Protein 4PE3 (pdb70)

CATH classification: 3.40.190.170

Secondary structure (DSSP, 8-state):
-EEEEEESS-TT-HHHHHHHHHHHHHHHHTTTSSEEE--TTSSS-TT-HHHHHHHTSSSEEEEEGGGGTTT-HHHHHHH--TT--SSTT--HHHHHSSTTT--TTTGGGT----EEE-S-PPPEEESS---SGGGGTT-EEE--TTHHHHHHHHTT-EEE---GGGHHHHHHHTS-SEEE---HHHHHHH---SSB--BSS-SS----EEE--HHHHHTS-HHHHHHHHHHHHHHHHHHHHHHHHHHHHHHHHHHHTSS---B---HHHHHHHHHHHHHHHHHHHTT---HHHHHHHHHHHHHTT---

Foldseek 3Di:
DEFEEEEAAAPPDVLQVLCVLLQVLLCVLVVRPYGYHYYADPQHHQLCVLVCCQVVVGPWYWYFQCSPCVVPVLSVCLFFLWQLDLAPVLLCCCPPLCNLVCVVVRVVSQKHFLGKAFLTQAKKFFQDADQFLQVQAAFEEAFDPDLGQVLSVLSNHHYDHDDQVCPVVCCQVVVGGIYDHGHQLVVLVVCVVSRQHMEPPHRTTIGITTIMNNVVLVPDDPSSSVSSSVSVVVSRVVSRVVSVVSNVVSVVVSVVVVRHDYHHHDLVRSLVSVVSSLVVLVVSLVRPCNVVSSVSSVVSCVVVVSPD

Nearest PDB structures (foldseek):
  2pfy-assembly4_D  TM=6.789E-01  e=2.520E-18  Bordetella pertussis Tohama I
  9dsy-assembly1_A  TM=6.801E-01  e=8.915E-18  Pseudomonas aeruginosa PAO1
  4n6d-assembly1_A  TM=7.590E-01  e=2.507E-17  Maridesulfovibrio salexigens DSM 2638
  6wgm-assembly1_A  TM=6.448E-01  e=4.452E-17  uncultured bacterium
  2pfz-assembly1_A  TM=6.836E-01  e=1.575E-16  Bordetella pertussis Tohama I

B-factor: mean 20.63, std 8.92, range [6.18, 61.95]

Radius of gyration: 19.71 Å; Cα contacts (8 Å, |Δi|>4): 615; chains: 1; bounding box: 46×56×35 Å

Solvent-accessible surface area: 12981 Å² total

Sequence (308 aa):
HHFRFQSSDPAGNPNFELQHVFADKVKELTNGEVTIELPVGTIVDYKEETPDAIQAGLIDGHITDTSYFAGRDPAFGLIANPVGAWADPAQIIDFVENGGGKELNELINPYGLQFIGVSTPGLEAFVSKVPLDTVEDLKGVKVRSPEGLIANVFAAAGANPVNLPSSEVYTTSLDKGVIDAADYSVFSVNQDTTGNDIAPHPVYPGFHSLPLVEVSNKQKWDALTPELQAKITEAQKIFQQTQIDTLHQRDLEAVEAAKAGGKITVHDWSDEERAKFRGIARGEWEKVAGQSEAQKVYDTLVTYLKDKGLAE

Structure (mmCIF, N/CA/C/O backbone):
data_4PE3
#
_entry.id   4PE3
#
_cell.length_a   79.072
_cell.length_b   97.938
_cell.length_c   35.788
_cell.angle_alpha   90.000
_cell.angle_beta   90.000
_cell.angle_gamma   90.000
#
_symmetry.space_group_name_H-M   'P 21 21 2'
#
loop_
_entity.id
_entity.type
_entity.pdbx_description
1 polymer 'TRAP dicarboxylate transporter-DctP subunit'
2 non-polymer IMIDAZOLE
3 non-polymer 1,2-ETHANEDIOL
4 non-polymer 'ACETATE ION'
5 non-polymer 'ZINC ION'
6 water water
#
loop_
_atom_site.group_PDB
_atom_site.id
_atom_site.type_symbol
_atom_site.label_atom_id
_atom_site.label_alt_id
_atom_site.label_comp_id
_atom_site.label_asym_id
_atom_site.label_entity_id
_atom_site.label_seq_id
_atom_site.pdbx_PDB_ins_code
_atom_site.Cartn_x
_atom_site.Cartn_y
_atom_site.Cartn_z
_atom_site.occupancy
_atom_site.B_iso_or_equiv
_atom_site.auth_seq_id
_atom_site.auth_comp_id
_atom_site.auth_asym_id
_atom_site.auth_atom_id
_atom_site.pdbx_PDB_model_num
ATOM 1 N N . HIS A 1 31 ? -4.113 127.461 49.705 1.00 29.01 49 HIS A N 1
ATOM 2 C CA . HIS A 1 31 ? -3.577 127.075 48.406 1.00 27.66 49 HIS A CA 1
ATOM 3 C C . HIS A 1 31 ? -3.929 125.636 48.105 1.00 27.23 49 HIS A C 1
ATOM 4 O O . HIS A 1 31 ? -3.859 124.781 48.983 1.00 30.08 49 HIS A O 1
ATOM 17 N N . HIS A 1 32 ? -4.274 125.377 46.850 1.00 25.33 50 HIS A N 1
ATOM 18 C CA . HIS A 1 32 ? -4.645 124.050 46.399 1.00 24.11 50 HIS A CA 1
ATOM 19 C C . HIS A 1 32 ? -3.854 123.743 45.128 1.00 21.89 50 HIS A C 1
ATOM 20 O O . HIS A 1 32 ? -4.043 124.399 44.100 1.00 27.68 50 HIS A O 1
ATOM 35 N N . PHE A 1 33 ? -2.939 122.781 45.204 1.00 21.68 51 PHE A N 1
ATOM 36 C CA . PHE A 1 33 ? -2.051 122.488 44.084 1.00 22.83 51 PHE A CA 1
ATOM 37 C C . PHE A 1 33 ? -2.266 121.073 43.553 1.00 21.61 51 PHE A C 1
ATOM 38 O O . PHE A 1 33 ? -2.139 120.101 44.294 1.00 25.92 51 PHE A O 1
ATOM 55 N N . ARG A 1 34 ? -2.488 120.966 42.256 1.00 17.39 52 ARG A N 1
ATOM 56 C CA . ARG A 1 34 ? -2.707 119.674 41.597 1.00 16.22 52 ARG A CA 1
ATOM 57 C C . ARG A 1 34 ? -1.390 119.138 41.028 1.00 17.29 52 ARG A C 1
ATOM 58 O O . ARG A 1 34 ? -0.733 119.824 40.221 1.00 16.05 52 ARG A O 1
ATOM 79 N N . PHE A 1 35 ? -1.004 117.952 41.474 1.00 14.36 53 PHE A N 1
ATOM 80 C CA . PHE A 1 35 ? 0.210 117.289 41.029 1.00 13.27 53 PHE A CA 1
ATOM 81 C C . PHE A 1 35 ? -0.113 116.038 40.250 1.00 15.16 53 PHE A C 1
ATOM 82 O O . PHE A 1 35 ? -0.950 115.255 40.686 1.00 16.26 53 PHE A O 1
ATOM 99 N N . GLN A 1 36 ? 0.505 115.832 39.103 1.00 12.50 54 GLN A N 1
ATOM 100 C CA . GLN A 1 36 ? 0.337 114.612 38.358 1.00 12.01 54 GLN A CA 1
ATOM 101 C C . GLN A 1 36 ? 1.510 113.662 38.563 1.00 11.12 54 GLN A C 1
ATOM 102 O O . GLN A 1 36 ? 2.680 114.070 38.494 1.00 11.78 54 GLN A O 1
ATOM 116 N N . SER A 1 37 ? 1.209 112.402 38.844 1.00 10.74 55 SER A N 1
ATOM 117 C CA . SER A 1 37 ? 2.192 111.347 39.056 1.00 10.63 55 SER A CA 1
ATOM 118 C C . SER A 1 37 ? 2.567 110.731 37.726 1.00 12.53 55 SER A C 1
ATOM 119 O O . SER A 1 37 ? 1.823 110.825 36.761 1.00 14.76 55 SER A O 1
ATOM 127 N N . SER A 1 38 ? 3.718 110.069 37.681 1.00 11.20 56 SER A N 1
ATOM 128 C CA . SER A 1 38 ? 4.033 109.177 36.559 1.00 14.44 56 SER A CA 1
ATOM 129 C C . SER A 1 38 ? 3.463 107.759 36.745 1.00 12.37 56 SER A C 1
ATOM 130 O O . SER A 1 38 ? 3.569 106.922 35.858 1.00 13.22 56 SER A O 1
ATOM 138 N N . ASP A 1 39 ? 2.865 107.485 37.899 1.00 10.99 57 ASP A N 1
ATOM 139 C CA . ASP A 1 39 ? 2.314 106.166 38.176 1.00 10.94 57 ASP A CA 1
AT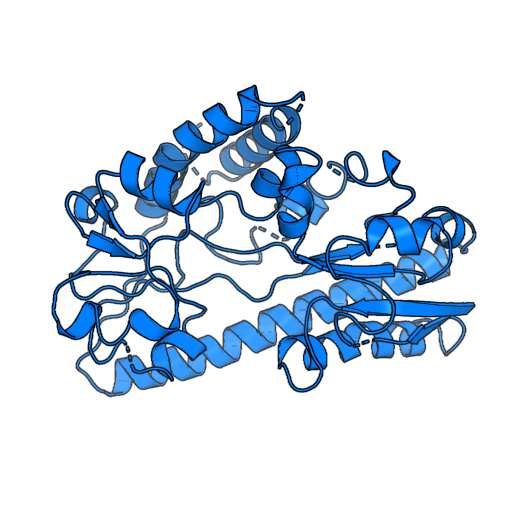OM 140 C C . ASP A 1 39 ? 0.789 106.182 38.111 1.00 10.11 57 ASP A C 1
ATOM 141 O O . ASP A 1 39 ? 0.147 107.219 38.321 1.00 10.47 57 ASP A O 1
ATOM 150 N N . PRO A 1 40 ? 0.199 105.027 37.811 1.00 11.77 58 PRO A N 1
ATOM 151 C CA . PRO A 1 40 ? -1.254 104.920 37.782 1.00 11.40 58 PRO A CA 1
ATOM 152 C C . PRO A 1 40 ? -1.851 104.637 39.156 1.00 12.77 58 PRO A C 1
ATOM 153 O O . PRO A 1 40 ? -1.142 104.182 40.052 1.00 11.85 58 PRO A O 1
ATOM 164 N N . ALA A 1 41 ? -3.160 104.845 39.299 1.00 13.01 59 ALA A N 1
ATOM 165 C CA . ALA A 1 41 ? -3.856 104.385 40.493 1.00 13.84 59 ALA A CA 1
ATOM 166 C C . ALA A 1 41 ? -3.668 102.889 40.610 1.00 18.62 59 ALA A C 1
ATOM 167 O O . ALA A 1 41 ? -3.644 102.182 39.605 1.00 19.78 59 ALA A O 1
ATOM 174 N N . GLY A 1 42 ? -3.514 102.423 41.841 1.00 21.46 60 GLY A N 1
ATOM 175 C CA . GLY A 1 42 ? -3.301 101.013 42.099 1.00 25.62 60 GLY A CA 1
ATOM 176 C C . GLY A 1 42 ? -1.850 100.746 42.442 1.00 23.05 60 GLY A C 1
ATOM 177 O O . GLY A 1 42 ? -1.547 99.987 43.371 1.00 27.56 60 GLY A O 1
ATOM 181 N N . ASN A 1 43 ? -0.957 101.397 41.696 1.00 14.90 61 ASN A N 1
ATOM 182 C CA . ASN A 1 43 ? 0.476 101.155 41.769 1.00 13.17 61 ASN A CA 1
ATOM 183 C C . ASN A 1 43 ? 1.005 101.507 43.165 1.00 11.19 61 ASN A C 1
ATOM 184 O O . ASN A 1 43 ? 0.554 102.469 43.795 1.00 11.12 61 ASN A O 1
ATOM 195 N N . PRO A 1 44 ? 1.924 100.695 43.695 1.00 10.16 62 PRO A N 1
ATOM 196 C CA . PRO A 1 44 ? 2.309 100.877 45.091 1.00 10.64 62 PRO A CA 1
ATOM 197 C C . PRO A 1 44 ? 3.052 102.198 45.323 1.00 8.70 62 PRO A C 1
ATOM 198 O O . PRO A 1 44 ? 3.021 102.765 46.426 1.00 9.85 62 PRO A O 1
ATOM 209 N N . ASN A 1 45 ? 3.727 102.699 44.294 1.00 9.42 63 ASN A N 1
ATOM 210 C CA . ASN A 1 45 ? 4.430 103.956 44.431 1.00 9.27 63 ASN A CA 1
ATOM 211 C C . ASN A 1 45 ? 3.446 105.123 44.371 1.00 8.03 63 ASN A C 1
ATOM 212 O O . ASN A 1 45 ? 3.612 106.101 45.084 1.00 10.56 63 ASN A O 1
ATOM 223 N N . PHE A 1 46 ? 2.416 105.021 43.539 1.00 8.39 64 PHE A N 1
ATOM 224 C CA . PHE A 1 46 ? 1.339 105.994 43.583 1.00 7.75 64 PHE A CA 1
ATOM 225 C C . PHE A 1 46 ? 0.769 106.077 44.988 1.00 9.54 64 PHE A C 1
ATOM 226 O O . PHE A 1 46 ? 0.565 107.150 45.548 1.00 9.69 64 PHE A O 1
ATOM 243 N N . GLU A 1 47 ? 0.463 104.923 45.575 1.00 8.65 65 GLU A N 1
ATOM 244 C CA . GLU A 1 47 ? -0.068 104.932 46.940 1.00 9.01 65 GLU A CA 1
ATOM 245 C C . GLU A 1 47 ? 0.854 105.592 47.966 1.00 8.97 65 GLU A C 1
ATOM 246 O O . GLU A 1 47 ? 0.400 106.332 48.848 1.00 10.65 65 GLU A O 1
ATOM 258 N N . LEU A 1 48 ? 2.147 105.341 47.835 1.00 10.01 66 LEU A N 1
ATOM 259 C CA . LEU A 1 48 ? 3.120 105.962 48.725 1.00 10.62 66 LEU A CA 1
ATOM 260 C C . LEU A 1 48 ? 3.156 107.476 48.534 1.00 10.59 66 LEU A C 1
ATOM 261 O O . LEU A 1 48 ? 3.429 108.224 49.487 1.00 11.84 66 LEU A O 1
ATOM 277 N N . GLN A 1 49 ? 2.877 107.924 47.318 1.00 10.72 67 GLN A N 1
ATOM 278 C CA . GLN A 1 49 ? 2.877 109.359 47.041 1.00 11.26 67 GLN A CA 1
ATOM 279 C C . GLN A 1 49 ? 1.768 110.098 47.788 1.00 11.04 67 GLN A C 1
ATOM 280 O O . GLN A 1 49 ? 1.863 111.313 47.989 1.00 12.46 67 GLN A O 1
ATOM 294 N N . HIS A 1 50 ? 0.726 109.390 48.232 1.00 10.08 68 HIS A N 1
ATOM 295 C CA . HIS A 1 50 ? -0.284 110.031 49.071 1.00 11.13 68 HIS A CA 1
ATOM 296 C C . HIS A 1 50 ? 0.374 110.636 50.329 1.00 11.69 68 HIS A C 1
ATOM 297 O O . HIS A 1 50 ? -0.157 111.577 50.915 1.00 12.54 68 HIS A O 1
ATOM 312 N N . VAL A 1 51 ? 1.482 110.059 50.782 1.00 11.53 69 VAL A N 1
ATOM 313 C CA . VAL A 1 51 ? 2.173 110.586 51.971 1.00 14.72 69 VAL A CA 1
ATOM 314 C C . VAL A 1 51 ? 2.585 112.041 51.766 1.00 11.92 69 VAL A C 1
ATOM 315 O O . VAL A 1 51 ? 2.470 112.846 52.676 1.00 13.84 69 VAL A O 1
ATOM 328 N N . PHE A 1 52 ? 3.035 112.376 50.562 1.00 11.22 70 PHE A N 1
ATOM 329 C CA . PHE A 1 52 ? 3.403 113.764 50.284 1.00 13.58 70 PHE A CA 1
ATOM 330 C C . PHE A 1 52 ? 2.200 114.669 50.449 1.00 13.00 70 PHE A C 1
ATOM 331 O O . PHE A 1 52 ? 2.246 115.651 51.200 1.00 15.65 70 PHE A O 1
ATOM 348 N N . ALA A 1 53 ? 1.113 114.334 49.776 1.00 13.36 71 ALA A N 1
ATOM 349 C CA . ALA A 1 53 ? -0.078 115.156 49.876 1.00 14.62 71 ALA A CA 1
ATOM 350 C C . ALA A 1 53 ? -0.570 115.256 51.321 1.00 16.68 71 ALA A C 1
ATOM 351 O O . ALA A 1 53 ? -0.889 116.345 51.806 1.00 17.85 71 ALA A O 1
ATOM 358 N N . ASP A 1 54 ? -0.622 114.129 52.020 1.00 16.05 72 ASP A N 1
ATOM 359 C CA . ASP A 1 54 ? -1.154 114.098 53.384 1.00 20.04 72 ASP A CA 1
ATOM 360 C C . ASP A 1 54 ? -0.302 114.907 54.363 1.00 20.43 72 ASP A C 1
ATOM 361 O O . ASP A 1 54 ? -0.830 115.583 55.259 1.00 19.33 72 ASP A O 1
ATOM 370 N N . LYS A 1 55 ? 1.016 114.855 54.189 1.00 17.53 73 LYS A N 1
ATOM 371 C CA . LYS A 1 55 ? 1.912 115.556 55.096 1.00 19.46 73 LYS A CA 1
ATOM 372 C C . LYS A 1 55 ? 1.935 117.050 54.807 1.00 20.23 73 LYS A C 1
ATOM 373 O O . LYS A 1 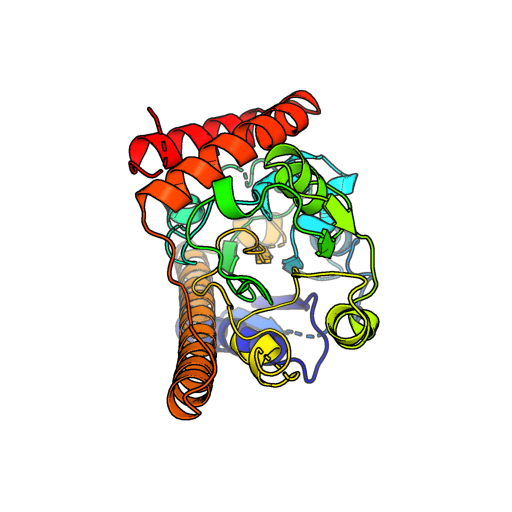55 ? 2.150 117.848 55.716 1.00 23.28 73 LYS A O 1
ATOM 392 N N . VAL A 1 56 ? 1.712 117.435 53.554 1.00 17.12 74 VAL A N 1
ATOM 393 C CA . VAL A 1 56 ? 1.609 118.864 53.241 1.00 17.65 74 VAL A CA 1
ATOM 394 C C . VAL A 1 56 ? 0.410 119.429 53.991 1.00 19.31 74 VAL A C 1
ATOM 395 O O . VAL A 1 56 ? 0.514 120.453 54.654 1.00 24.79 74 VAL A O 1
ATOM 408 N N . LYS A 1 57 ? -0.716 118.734 53.931 1.00 19.97 75 LYS A N 1
ATOM 409 C CA . LYS A 1 57 ? -1.916 119.211 54.615 1.00 24.00 75 LYS A CA 1
ATOM 410 C C . LYS A 1 57 ? -1.722 119.236 56.131 1.00 24.65 75 LYS A C 1
ATOM 411 O O . LYS A 1 57 ? -2.113 120.191 56.794 1.00 26.50 75 LYS A O 1
ATOM 430 N N . GLU A 1 58 ? -1.114 118.190 56.678 1.00 25.58 76 GLU A N 1
ATOM 431 C CA . GLU A 1 58 ? -0.893 118.109 58.118 1.00 27.04 76 GLU A CA 1
ATOM 432 C C . GLU A 1 58 ? 0.053 119.195 58.629 1.00 28.70 76 GLU A C 1
ATOM 433 O O . GLU A 1 58 ? -0.252 119.890 59.601 1.00 28.11 76 GLU A O 1
ATOM 445 N N . LEU A 1 59 ? 1.196 119.343 57.969 1.00 26.85 77 LEU A N 1
ATOM 446 C CA . LEU A 1 59 ? 2.247 120.234 58.433 1.00 25.51 77 LEU A CA 1
ATOM 447 C C . LEU A 1 59 ? 1.817 121.685 58.332 1.00 28.85 77 LEU A C 1
ATOM 448 O O . LEU A 1 59 ? 2.234 122.512 59.144 1.00 27.97 77 LEU A O 1
ATOM 464 N N . THR A 1 60 ? 0.991 121.987 57.337 1.00 27.15 78 THR A N 1
ATOM 465 C CA . THR A 1 60 ? 0.486 123.349 57.149 1.00 26.73 78 THR A CA 1
ATOM 466 C C . THR A 1 60 ? -0.881 123.530 57.804 1.00 29.93 78 THR A C 1
ATOM 467 O O . THR A 1 60 ? -1.510 124.575 57.654 1.00 30.44 78 THR A O 1
ATOM 478 N N . ASN A 1 61 ? -1.324 122.522 58.547 1.00 30.83 79 ASN A N 1
ATOM 479 C CA . ASN A 1 61 ? -2.631 122.548 59.198 1.00 32.42 79 ASN A CA 1
ATOM 480 C C . ASN A 1 61 ? -3.708 123.033 58.231 1.00 27.56 79 ASN A C 1
ATOM 481 O O . ASN A 1 61 ? -4.578 123.836 58.593 1.00 36.29 79 ASN A O 1
ATOM 492 N N . GLY A 1 62 ? -3.629 122.547 56.994 1.00 31.12 80 GLY A N 1
ATOM 493 C CA . GLY A 1 62 ? -4.636 122.802 55.979 1.00 27.20 80 GLY A CA 1
ATOM 494 C C . GLY A 1 62 ? -4.407 123.995 55.057 1.00 30.07 80 GLY A C 1
ATOM 495 O O . GLY A 1 62 ? -5.177 124.196 54.113 1.00 32.15 80 GLY A O 1
ATOM 499 N N . GLU A 1 63 ? -3.381 124.802 55.307 1.00 29.26 81 GLU A N 1
ATOM 500 C CA . GLU A 1 63 ? -3.187 125.999 54.481 1.00 29.28 81 GLU A CA 1
ATOM 501 C C . GLU A 1 63 ? -2.738 125.675 53.061 1.00 27.81 81 GLU A C 1
ATOM 502 O O . GLU A 1 63 ? -2.906 126.486 52.155 1.00 31.17 81 GLU A O 1
ATOM 514 N N . VAL A 1 64 ? -2.157 124.493 52.871 1.00 25.09 82 VAL A N 1
ATOM 515 C CA . VAL A 1 64 ? -1.786 124.020 51.542 1.00 25.79 82 VAL A CA 1
ATOM 516 C C . VAL A 1 64 ? -2.276 122.588 51.413 1.00 22.96 82 VAL A C 1
ATOM 517 O O . VAL A 1 64 ? -2.066 121.781 52.314 1.00 23.75 82 VAL A O 1
ATOM 530 N N . THR A 1 65 ? -2.970 122.305 50.315 1.00 21.91 83 THR A N 1
ATOM 531 C CA . THR A 1 65 ? -3.426 120.959 50.005 1.00 25.19 83 THR A CA 1
ATOM 532 C C . THR A 1 65 ? -2.866 120.555 48.643 1.00 21.50 83 THR A C 1
ATOM 533 O O . THR A 1 65 ? -2.630 121.409 47.774 1.00 22.57 83 THR A O 1
ATOM 544 N N . ILE A 1 66 ? -2.631 119.259 48.477 1.00 19.65 84 ILE A N 1
ATOM 545 C CA . ILE A 1 66 ? -2.112 118.704 47.244 1.00 19.73 84 ILE A CA 1
ATOM 546 C C . ILE A 1 66 ? -3.140 117.712 46.740 1.00 21.20 84 ILE A C 1
ATOM 547 O O . ILE A 1 66 ? -3.559 116.821 47.480 1.00 19.99 84 ILE A O 1
ATOM 563 N N . GLU A 1 67 ? -3.547 117.874 45.491 1.00 16.88 85 GLU A N 1
ATOM 564 C CA . GLU A 1 67 ? -4.385 116.891 44.828 1.00 16.89 85 GLU A CA 1
ATOM 565 C C . GLU A 1 67 ? -3.510 116.022 43.935 1.00 17.97 85 GLU A C 1
ATOM 566 O O . GLU A 1 67 ? -2.973 116.501 42.940 1.00 18.63 85 GLU A O 1
ATOM 578 N N . LEU A 1 68 ? -3.375 114.740 44.282 1.00 14.40 86 LEU A N 1
ATOM 579 C CA . LEU A 1 68 ? -2.521 113.820 43.554 1.00 13.58 86 LEU A CA 1
ATOM 580 C C . LEU A 1 68 ? -3.306 113.088 42.454 1.00 13.80 86 LEU A C 1
ATOM 581 O O . LEU A 1 68 ? -4.283 112.407 42.745 1.00 14.86 86 LEU A O 1
ATOM 631 N N . PRO A 1 70 ? -3.332 110.458 39.017 1.00 14.13 88 PRO A N 1
ATOM 632 C CA . PRO A 1 70 ? -2.533 109.433 38.330 1.00 13.82 88 PRO A CA 1
ATOM 633 C C . PRO A 1 70 ? -2.011 109.902 36.974 1.00 15.68 88 PRO A C 1
ATOM 634 O O . PRO A 1 70 ? -2.506 110.873 36.386 1.00 16.88 88 PRO A O 1
ATOM 645 N N . VAL A 1 71 ? -0.982 109.222 36.489 1.00 15.91 89 VAL A N 1
ATOM 646 C CA . VAL A 1 71 ? -0.376 109.541 35.204 1.00 15.48 89 VAL A CA 1
ATOM 647 C C . VAL A 1 71 ? -1.427 109.647 34.109 1.00 16.93 89 VAL A C 1
ATOM 648 O O . VAL A 1 71 ? -2.340 108.829 34.024 1.00 17.11 89 VAL A O 1
ATOM 661 N N . GLY A 1 72 ? -1.276 110.684 33.283 1.00 18.39 90 GLY A N 1
ATOM 662 C CA . GLY A 1 72 ? -2.113 110.887 32.122 1.00 20.65 90 GLY A CA 1
ATOM 663 C C . GLY A 1 72 ? -3.465 111.517 32.395 1.00 21.25 90 GLY A C 1
ATOM 664 O O . GLY A 1 72 ? -4.269 111.637 31.472 1.00 23.57 90 GLY A O 1
ATOM 668 N N . THR A 1 73 ? -3.731 111.905 33.642 1.00 19.29 91 THR A N 1
ATOM 669 C CA . THR A 1 73 ? -5.041 112.473 33.977 1.00 19.86 91 THR A CA 1
ATOM 670 C C . THR A 1 73 ? -5.310 113.739 33.211 1.00 21.54 91 THR A C 1
ATOM 671 O O . THR A 1 73 ? -6.369 113.893 32.613 1.00 22.64 91 THR A O 1
ATOM 682 N N . ILE A 1 74 ? -4.347 114.652 33.262 1.00 21.43 92 ILE A N 1
ATOM 683 C CA . ILE A 1 74 ? -4.518 115.966 32.677 1.00 24.66 92 ILE A CA 1
ATOM 684 C C . ILE A 1 74 ? -3.696 116.081 31.405 1.00 26.47 92 ILE A C 1
ATOM 68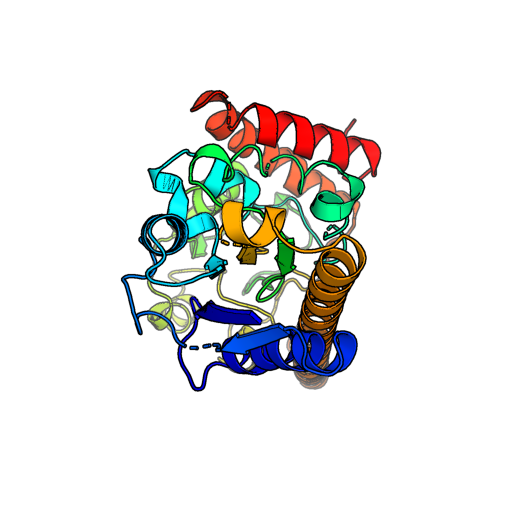5 O O . ILE A 1 74 ? -4.175 116.639 30.419 1.00 30.69 92 ILE A O 1
ATOM 701 N N . VAL A 1 75 ? -2.471 115.554 31.413 1.00 23.76 93 VAL A N 1
ATOM 702 C CA . VAL A 1 75 ? -1.630 115.616 30.227 1.00 24.93 93 VAL A CA 1
ATOM 703 C C . VAL A 1 75 ? -0.724 114.404 30.103 1.00 23.34 93 VAL A C 1
ATOM 704 O O . VAL A 1 75 ? -0.571 113.632 31.041 1.00 21.58 93 VAL A O 1
ATOM 717 N N . ASP A 1 76 ? -0.126 114.258 28.928 1.00 27.54 94 ASP A N 1
ATOM 718 C CA . ASP A 1 76 ? 0.835 113.198 28.658 1.00 28.68 94 ASP A CA 1
ATOM 719 C C . ASP A 1 76 ? 1.988 113.261 29.661 1.00 22.16 94 ASP A C 1
ATOM 720 O O . ASP A 1 76 ? 2.410 114.349 30.056 1.00 24.51 94 ASP A O 1
ATOM 729 N N . TYR A 1 77 ? 2.510 112.105 30.071 1.00 24.34 95 TYR A N 1
ATOM 730 C CA . TYR A 1 77 ? 3.592 112.050 31.064 1.00 24.41 95 TYR A CA 1
ATOM 731 C C . TYR A 1 77 ? 4.890 112.804 30.691 1.00 27.38 95 TYR A C 1
A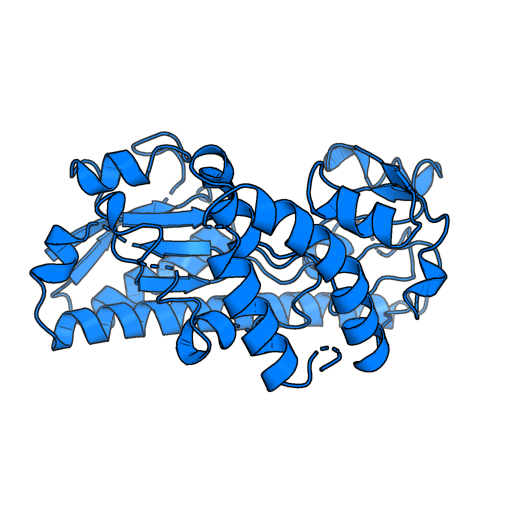TOM 732 O O . TYR A 1 77 ? 5.650 113.197 31.578 1.00 25.94 95 TYR A O 1
ATOM 750 N N . LYS A 1 78 ? 5.150 113.004 29.399 1.00 24.63 96 LYS A N 1
ATOM 751 C CA . LYS A 1 78 ? 6.336 113.727 28.975 1.00 30.13 96 LYS A CA 1
ATOM 752 C C . LYS A 1 78 ? 6.100 115.226 28.909 1.00 27.51 96 LYS A C 1
ATOM 753 O O . LYS A 1 78 ? 7.044 115.996 28.718 1.00 30.14 96 LYS A O 1
ATOM 772 N N A GLU A 1 79 ? 4.846 115.631 29.089 0.30 23.95 97 GLU A N 1
ATOM 773 N N B GLU A 1 79 ? 4.856 115.650 29.094 0.70 23.53 97 GLU A N 1
ATOM 774 C CA A GLU A 1 79 ? 4.442 117.019 28.898 0.30 26.21 97 GLU A CA 1
ATOM 775 C CA B GLU A 1 79 ? 4.514 117.057 28.913 0.70 24.96 97 GLU A CA 1
ATOM 776 C C A GLU A 1 79 ? 4.131 117.724 30.210 0.30 23.88 97 GLU A C 1
ATOM 777 C C B GLU A 1 79 ? 4.104 117.720 30.215 0.70 23.83 97 GLU A C 1
ATOM 778 O O A GLU A 1 79 ? 3.709 118.878 30.204 0.30 24.86 97 GLU A O 1
ATOM 779 O O B GLU A 1 79 ? 3.598 118.834 30.214 0.70 24.84 97 GLU A O 1
ATOM 802 N N . THR A 1 80 ? 4.329 117.050 31.339 1.00 22.06 98 THR A N 1
ATOM 803 C CA . THR A 1 80 ? 3.997 117.678 32.602 1.00 21.33 98 THR A CA 1
ATOM 804 C C . THR A 1 80 ? 4.753 119.002 32.826 1.00 22.06 98 THR A C 1
ATOM 805 O O . THR A 1 80 ? 4.174 119.919 33.392 1.00 22.62 98 THR A O 1
ATOM 816 N N . PRO A 1 81 ? 6.030 119.121 32.374 1.00 22.37 99 PRO A N 1
ATOM 817 C CA . PRO A 1 81 ? 6.675 120.421 32.623 1.00 23.58 99 PRO A CA 1
ATOM 818 C C . PRO A 1 81 ? 5.939 121.568 31.953 1.00 25.10 99 PRO A C 1
ATOM 819 O O . PRO A 1 81 ? 5.732 122.614 32.564 1.00 25.64 99 PRO A O 1
ATOM 830 N N . ASP A 1 82 ? 5.556 121.375 30.702 1.00 26.22 100 ASP A N 1
ATOM 831 C CA . ASP A 1 82 ? 4.786 122.365 29.971 1.00 28.14 100 ASP A CA 1
ATOM 832 C C . ASP A 1 82 ? 3.482 122.722 30.712 1.00 27.99 100 ASP A C 1
ATOM 833 O O . ASP A 1 82 ? 3.118 123.903 30.873 1.00 29.19 100 ASP A O 1
ATOM 842 N N . ALA A 1 83 ? 2.774 121.692 31.162 1.00 26.64 101 ALA A N 1
ATOM 843 C CA . ALA A 1 83 ? 1.475 121.877 31.797 1.00 26.54 101 ALA A CA 1
ATOM 844 C C . ALA A 1 83 ? 1.613 122.652 33.102 1.00 26.10 101 ALA A C 1
ATOM 845 O O . ALA A 1 83 ? 0.744 123.451 33.459 1.00 26.91 101 ALA A O 1
ATOM 852 N N . ILE A 1 84 ? 2.699 122.398 33.812 1.00 24.93 102 ILE A N 1
ATOM 853 C CA . ILE A 1 84 ? 2.989 123.071 35.072 1.00 24.59 102 ILE A CA 1
ATOM 854 C C . ILE A 1 84 ? 3.223 124.560 34.847 1.00 26.43 102 ILE A C 1
ATOM 855 O O . ILE A 1 84 ? 2.626 125.402 35.508 1.00 27.13 102 ILE A O 1
ATOM 871 N N . GLN A 1 85 ? 4.104 124.904 33.922 1.00 27.38 103 GLN A N 1
ATOM 872 C CA . GLN A 1 85 ? 4.392 126.318 33.720 1.00 29.25 103 GLN A CA 1
ATOM 873 C C . GLN A 1 85 ? 3.178 127.065 33.165 1.00 30.99 103 GLN A C 1
ATOM 874 O O . GLN A 1 85 ? 3.024 128.273 33.389 1.00 33.90 103 GLN A O 1
ATOM 888 N N . ALA A 1 86 ? 2.318 126.360 32.434 1.00 30.84 104 ALA A N 1
ATOM 889 C CA . ALA A 1 86 ? 1.110 126.969 31.861 1.00 32.46 104 ALA A CA 1
ATOM 890 C C . ALA A 1 86 ? -0.021 127.138 32.877 1.00 33.03 104 ALA A C 1
ATOM 891 O O . ALA A 1 86 ? -0.960 127.910 32.649 1.00 36.48 104 ALA A O 1
ATOM 898 N N . GLY A 1 87 ? 0.034 126.401 33.979 1.00 30.25 105 GLY A N 1
ATOM 899 C CA . GLY A 1 87 ? -0.991 126.515 35.010 1.00 31.88 105 GLY A CA 1
ATOM 900 C C . GLY A 1 87 ? -2.081 125.472 34.886 1.00 30.58 105 GLY A C 1
ATOM 901 O O . GLY A 1 87 ? -3.077 125.511 35.609 1.00 32.67 105 GLY A O 1
ATOM 905 N N . LEU A 1 88 ? -1.899 124.539 33.962 1.00 28.65 106 LEU A N 1
ATOM 906 C CA . LEU A 1 88 ? -2.875 123.474 33.743 1.00 27.99 106 LEU A CA 1
ATOM 907 C C . LEU A 1 88 ? -2.829 122.422 34.870 1.00 28.87 106 LEU A C 1
ATOM 908 O O . LEU A 1 88 ? -3.850 121.875 35.288 1.00 29.67 106 LEU A O 1
ATOM 924 N N . ILE A 1 89 ? -1.625 122.127 35.340 1.00 25.23 107 ILE A N 1
ATOM 925 C CA . ILE A 1 89 ? -1.431 121.436 36.612 1.00 23.08 107 ILE A CA 1
ATOM 926 C C . ILE A 1 89 ? -0.400 122.282 37.367 1.00 23.13 107 ILE A C 1
ATOM 927 O O . ILE A 1 89 ? 0.148 123.242 36.797 1.00 24.38 107 ILE A O 1
ATOM 943 N N . ASP A 1 90 ? -0.162 121.983 38.636 1.00 22.01 108 ASP A N 1
ATOM 944 C CA . ASP A 1 90 ? 0.749 122.775 39.466 1.00 22.19 108 ASP A CA 1
ATOM 945 C C . ASP A 1 90 ? 2.076 122.095 39.784 1.00 20.91 108 ASP A C 1
ATOM 946 O O . ASP A 1 90 ? 3.031 122.773 40.158 1.00 21.28 108 ASP A O 1
ATOM 955 N N . GLY A 1 91 ? 2.151 120.780 39.656 1.00 19.53 109 GLY A N 1
ATOM 956 C CA . GLY A 1 91 ? 3.403 120.087 39.877 1.00 18.42 109 GLY A CA 1
ATOM 957 C C . GLY A 1 91 ? 3.344 118.685 39.335 1.00 17.35 109 GLY A C 1
ATOM 958 O O . GLY A 1 91 ? 2.337 118.258 38.750 1.00 17.52 109 GLY A O 1
ATOM 962 N N . HIS A 1 92 ? 4.443 117.963 39.520 1.00 16.36 110 HIS A N 1
ATOM 963 C CA . HIS A 1 92 ? 4.499 116.540 39.179 1.00 15.33 110 HIS A CA 1
ATOM 964 C C . HIS A 1 92 ? 5.377 115.754 40.121 1.00 14.06 110 HIS A C 1
ATOM 965 O O . HIS A 1 92 ? 6.225 116.321 40.835 1.00 14.23 110 HIS A O 1
ATOM 980 N N . ILE A 1 93 ? 5.137 114.451 40.142 1.00 13.13 111 ILE A N 1
ATOM 981 C CA . ILE A 1 93 ? 6.014 113.497 40.804 1.00 12.01 111 ILE A CA 1
ATOM 982 C C . ILE A 1 93 ? 6.313 112.513 39.697 1.00 11.93 111 ILE A C 1
ATOM 983 O O . ILE A 1 93 ? 5.456 111.704 39.334 1.00 12.64 111 ILE A O 1
ATOM 999 N N . THR A 1 94 ? 7.512 112.582 39.113 1.00 13.35 112 THR A N 1
ATOM 1000 C CA . THR A 1 94 ? 7.740 111.875 37.867 1.00 12.51 112 THR A CA 1
ATOM 1001 C C . THR A 1 94 ? 9.194 111.453 37.646 1.00 12.67 112 THR A C 1
ATOM 1002 O O . THR A 1 94 ? 10.091 111.889 38.350 1.00 13.97 112 THR A O 1
ATOM 1013 N N . ASP A 1 95 ? 9.374 110.598 36.660 1.00 13.54 113 ASP A N 1
ATOM 1014 C CA . ASP A 1 95 ? 10.660 110.011 36.322 1.00 14.32 113 ASP A CA 1
ATOM 1015 C C . ASP A 1 95 ? 11.400 111.018 35.494 1.00 14.33 113 ASP A C 1
ATOM 1016 O O . ASP A 1 95 ? 11.041 111.295 34.351 1.00 15.30 113 ASP A O 1
ATOM 1025 N N . THR A 1 96 ? 12.470 111.572 36.056 1.00 14.82 114 THR A N 1
ATOM 1026 C CA . THR A 1 96 ? 13.244 112.617 35.384 1.00 16.20 114 THR A CA 1
ATOM 1027 C C . THR A 1 96 ? 13.868 112.126 34.073 1.00 16.23 114 THR A C 1
ATOM 1028 O O . THR A 1 96 ? 14.112 112.913 33.158 1.00 16.88 114 THR A O 1
ATOM 1039 N N . SER A 1 97 ? 14.060 110.817 33.947 1.00 17.63 115 SER A N 1
ATOM 1040 C CA . SER A 1 97 ? 14.602 110.271 32.715 1.00 19.08 115 SER A CA 1
ATOM 1041 C C . SER A 1 97 ? 13.674 110.489 31.517 1.00 17.39 115 SER A C 1
ATOM 1042 O O . SER A 1 97 ? 14.132 110.444 30.374 1.00 19.05 115 SER A O 1
ATOM 1050 N N . TYR A 1 98 ? 12.397 110.746 31.776 1.00 17.19 116 TYR A N 1
ATOM 1051 C CA . TYR A 1 98 ? 11.453 111.021 30.698 1.00 18.56 116 TYR A CA 1
ATOM 1052 C C . TYR A 1 98 ? 11.854 112.221 29.852 1.00 22.37 116 TYR A C 1
ATOM 1053 O O . TYR A 1 98 ? 11.396 112.381 28.717 1.00 22.70 116 TYR A O 1
ATOM 1071 N N . PHE A 1 99 ? 12.740 113.056 30.386 1.00 20.40 117 PHE A N 1
ATOM 1072 C CA . PHE A 1 99 ? 13.056 114.318 29.724 1.00 21.31 117 PHE A CA 1
ATOM 1073 C C . PHE A 1 99 ? 14.434 114.314 29.080 1.00 22.17 117 PHE A C 1
ATOM 1074 O O . PHE A 1 99 ? 14.950 115.373 28.702 1.00 23.33 117 PHE A O 1
ATOM 1091 N N . ALA A 1 100 ? 15.023 113.127 28.934 1.00 17.17 118 ALA A N 1
ATOM 1092 C CA . ALA A 1 100 ? 16.338 113.008 28.310 1.00 20.23 118 ALA A CA 1
ATOM 1093 C C . ALA A 1 100 ? 16.390 113.578 26.900 1.00 19.91 118 ALA A C 1
ATOM 1094 O O . ALA A 1 100 ? 17.452 114.003 26.435 1.00 22.95 118 ALA A O 1
ATOM 1101 N N . GLY A 1 101 ? 15.254 113.610 26.221 1.00 19.16 119 GLY A N 1
ATOM 1102 C CA . GLY A 1 101 ? 15.164 114.234 24.911 1.00 22.71 119 GLY A CA 1
ATOM 1103 C C . GLY A 1 101 ? 15.438 115.732 24.928 1.00 23.81 119 GLY A C 1
ATOM 1104 O O . GLY A 1 101 ? 15.917 116.298 23.938 1.00 24.76 119 GLY A O 1
ATOM 1108 N N . ARG A 1 102 ? 15.133 116.389 26.041 1.00 21.25 120 ARG A N 1
ATOM 1109 C CA . ARG A 1 102 ? 15.382 117.826 26.155 1.00 22.22 120 ARG A CA 1
ATOM 1110 C C . ARG A 1 102 ? 16.857 118.136 26.273 1.00 20.00 120 ARG A C 1
ATOM 1111 O O . ARG A 1 102 ? 17.322 119.137 25.737 1.00 19.61 120 ARG A O 1
ATOM 1132 N N . ASP A 1 103 ? 17.560 117.304 27.029 1.00 17.06 121 ASP A N 1
ATOM 1133 C CA . ASP A 1 103 ? 18.989 117.465 27.257 1.00 16.76 121 ASP A CA 1
ATOM 1134 C C . ASP A 1 103 ? 19.521 116.165 27.820 1.00 15.48 121 ASP A C 1
ATOM 1135 O O . ASP A 1 103 ? 18.924 115.606 28.743 1.00 15.38 121 ASP A O 1
ATOM 1144 N N . PRO A 1 104 ? 20.638 115.656 27.271 1.00 16.98 122 PRO A N 1
ATOM 1145 C CA . PRO A 1 104 ? 21.120 114.374 27.815 1.00 17.00 122 PRO A CA 1
ATOM 1146 C C . PRO A 1 104 ? 21.436 114.424 29.312 1.00 14.72 122 PRO A C 1
ATOM 1147 O O . PRO A 1 104 ? 21.520 113.380 29.963 1.00 17.61 122 PRO A O 1
ATOM 1158 N N . ALA A 1 105 ? 21.629 115.615 29.865 1.00 15.57 123 ALA A N 1
ATOM 1159 C CA . ALA A 1 105 ? 21.855 115.752 31.299 1.00 14.36 123 ALA A CA 1
ATOM 1160 C C . ALA A 1 105 ? 20.731 115.123 32.110 1.00 13.46 123 ALA A C 1
ATOM 1161 O O . ALA A 1 105 ? 20.948 114.624 33.211 1.00 13.95 123 ALA A O 1
ATOM 1168 N N . PHE A 1 106 ? 19.509 115.196 31.588 1.00 14.29 124 PHE A N 1
ATOM 1169 C CA . PHE A 1 106 ? 18.367 114.650 32.303 1.00 13.33 124 PHE A CA 1
ATOM 1170 C C . PHE A 1 106 ? 18.517 113.147 32.491 1.00 12.57 124 PHE A C 1
ATOM 1171 O O . PHE A 1 106 ? 18.232 112.630 33.573 1.00 14.00 124 PHE A O 1
ATOM 1188 N N . GLY A 1 107 ? 18.945 112.457 31.438 1.00 13.98 125 GLY A N 1
ATOM 1189 C CA . GLY A 1 107 ? 19.127 111.011 31.501 1.00 13.25 125 GLY A CA 1
ATOM 1190 C C . GLY A 1 107 ? 20.232 110.642 32.470 1.00 13.86 125 GLY A C 1
ATOM 1191 O O . GLY A 1 107 ? 20.125 109.683 33.255 1.00 14.33 125 GLY A O 1
ATOM 1195 N N . LEU A 1 108 ? 21.320 111.405 32.407 1.00 13.50 126 LEU A N 1
ATOM 1196 C CA . LEU A 1 108 ? 22.475 111.109 33.237 1.00 11.82 126 LEU A CA 1
ATOM 1197 C C . LEU A 1 108 ? 22.209 111.332 34.733 1.00 13.17 126 LEU A C 1
ATOM 1198 O O . LEU A 1 108 ? 22.508 110.473 35.565 1.00 15.29 126 LEU A O 1
ATOM 1214 N N . ILE A 1 109 ? 21.621 112.467 35.095 1.00 12.64 127 ILE A N 1
ATOM 1215 C CA . ILE A 1 109 ? 21.343 112.706 36.503 1.00 13.28 127 ILE A CA 1
ATOM 1216 C C . ILE A 1 109 ? 20.234 111.766 37.023 1.00 12.07 127 ILE A C 1
ATOM 1217 O O . ILE A 1 109 ? 20.228 111.390 38.196 1.00 13.02 127 ILE A O 1
ATOM 1233 N N . ALA A 1 110 ? 19.319 111.360 36.146 1.00 11.14 128 ALA A N 1
ATOM 1234 C CA . ALA A 1 110 ? 18.174 110.567 36.577 1.00 11.80 128 ALA A CA 1
ATOM 1235 C C . ALA A 1 110 ? 18.592 109.157 36.955 1.00 10.92 128 ALA A C 1
ATOM 1236 O O . ALA A 1 110 ? 18.009 108.519 37.839 1.00 11.67 128 ALA A O 1
ATOM 1243 N N . ASN A 1 111 ? 19.609 108.634 36.288 1.00 10.47 129 ASN A N 1
ATOM 1244 C CA . ASN A 1 111 ? 20.091 107.284 36.605 1.00 9.51 129 ASN A CA 1
ATOM 1245 C C . ASN A 1 111 ? 21.508 107.111 36.102 1.00 10.43 129 ASN A C 1
ATOM 1246 O O . ASN A 1 111 ? 21.731 106.551 35.019 1.00 11.33 129 ASN A O 1
ATOM 1257 N N . PRO A 1 112 ? 22.464 107.652 36.851 1.00 11.09 130 PRO A N 1
ATOM 1258 C CA . PRO A 1 112 ? 23.863 107.512 36.451 1.00 10.03 130 PRO A CA 1
ATOM 1259 C C . PRO A 1 112 ? 24.314 106.104 36.799 1.00 9.79 130 PRO A C 1
ATOM 1260 O O . PRO A 1 112 ? 24.675 105.806 37.937 1.00 11.58 130 PRO A O 1
ATOM 1271 N N . VAL A 1 113 ? 24.154 105.237 35.814 1.00 9.94 131 VAL A N 1
ATOM 1272 C CA . VAL A 1 113 ? 24.268 103.799 35.997 1.00 10.47 131 VAL A CA 1
ATOM 1273 C C . VAL A 1 113 ? 25.556 103.466 36.725 1.00 9.75 131 VAL A C 1
ATOM 1274 O O . VAL A 1 113 ? 26.638 103.877 36.313 1.00 10.79 131 VAL A O 1
ATOM 1287 N N . GLY A 1 114 ? 25.430 102.765 37.838 1.00 10.21 132 GLY A N 1
ATOM 1288 C CA . GLY A 1 114 ? 26.566 102.284 38.597 1.00 10.74 132 GLY A CA 1
ATOM 1289 C C . GLY A 1 114 ? 27.026 103.169 39.750 1.00 11.48 132 GLY A C 1
ATOM 1290 O O . GLY A 1 114 ? 27.872 102.793 40.555 1.00 11.47 132 GLY A O 1
ATOM 1294 N N . ALA A 1 115 ? 26.477 104.369 39.846 1.00 10.55 133 ALA A N 1
ATOM 1295 C CA . ALA A 1 115 ? 26.923 105.291 40.877 1.00 9.79 133 ALA A CA 1
ATOM 1296 C C . ALA A 1 115 ? 26.565 104.881 42.302 1.00 10.48 133 ALA A C 1
ATOM 1297 O O . ALA A 1 115 ? 27.283 105.213 43.239 1.00 12.48 133 ALA A O 1
ATOM 1304 N N . TRP A 1 116 ? 25.434 104.197 42.470 1.00 11.23 134 TRP A N 1
ATOM 1305 C CA . TRP A 1 116 ? 24.828 104.065 43.793 1.00 12.77 134 TRP A CA 1
ATOM 1306 C C . TRP A 1 116 ? 24.718 102.612 44.275 1.00 11.56 134 TRP A C 1
ATOM 1307 O O . TRP A 1 116 ? 24.460 101.704 43.490 1.00 13.75 134 TRP A O 1
ATOM 1328 N N . ALA A 1 117 ? 24.915 102.439 45.578 1.00 11.49 135 ALA A N 1
ATOM 1329 C CA . ALA A 1 117 ? 24.774 101.145 46.255 1.00 12.75 135 ALA A CA 1
ATOM 1330 C C . ALA A 1 117 ? 23.635 101.175 47.269 1.00 12.98 135 ALA A C 1
ATOM 1331 O O . ALA A 1 117 ? 23.320 100.156 47.887 1.00 12.52 135 ALA A O 1
ATOM 1338 N N . ASP A 1 118 ? 23.021 102.346 47.441 1.00 12.73 136 ASP A N 1
ATOM 1339 C CA . ASP A 1 118 ? 21.928 102.508 48.385 1.00 12.07 136 ASP A CA 1
ATOM 1340 C C . ASP A 1 118 ? 21.233 103.826 48.109 1.00 11.76 136 ASP A C 1
ATOM 1341 O O . ASP A 1 118 ? 21.909 104.808 47.758 1.00 11.76 136 ASP A O 1
ATOM 1350 N N . PRO A 1 119 ? 19.898 103.904 48.325 1.00 10.64 137 PRO A N 1
ATOM 1351 C CA . PRO A 1 119 ? 19.241 105.192 48.063 1.00 11.33 137 PRO A CA 1
ATOM 1352 C C . PRO A 1 119 ? 19.813 106.342 48.893 1.00 11.22 137 PRO A C 1
ATOM 1353 O O . PRO A 1 119 ? 19.787 107.476 48.430 1.00 11.32 137 PRO A O 1
ATOM 1364 N N . ALA A 1 120 ? 20.313 106.078 50.092 1.00 12.49 138 ALA A N 1
ATOM 1365 C CA . ALA A 1 120 ? 20.854 107.158 50.921 1.00 12.61 138 ALA A CA 1
ATOM 1366 C C . ALA A 1 120 ? 21.983 107.906 50.213 1.00 11.94 138 ALA A C 1
ATOM 1367 O O . ALA A 1 120 ? 22.162 109.109 50.411 1.00 14.52 138 ALA A O 1
ATOM 1374 N N . GLN A 1 121 ? 22.760 107.193 49.404 1.00 13.28 139 GLN A N 1
ATOM 1375 C CA . GLN A 1 121 ? 23.865 107.833 48.693 1.00 12.46 139 GLN A CA 1
ATOM 1376 C C . GLN A 1 121 ? 23.352 108.848 47.679 1.00 11.09 139 GLN A C 1
ATOM 1377 O O . GLN A 1 121 ? 23.823 109.988 47.631 1.00 13.11 139 GLN A O 1
ATOM 1408 N N A ILE A 1 123 ? 20.365 110.261 47.608 0.12 13.48 141 ILE A N 1
ATOM 1409 N N B ILE A 1 123 ? 20.378 110.273 47.614 0.88 12.13 141 ILE A N 1
ATOM 1410 C CA A ILE A 1 123 ? 19.684 111.294 48.377 0.12 13.89 141 ILE A CA 1
ATOM 1411 C CA B ILE A 1 123 ? 19.670 111.323 48.338 0.88 14.11 141 ILE A CA 1
ATOM 1412 C C A ILE A 1 123 ? 20.694 112.326 48.856 0.12 14.13 141 ILE A C 1
ATOM 1413 C C B ILE A 1 123 ? 20.665 112.334 48.924 0.88 13.65 141 ILE A C 1
ATOM 1414 O O A ILE A 1 123 ? 20.497 113.528 48.684 0.12 13.71 141 ILE A O 1
ATOM 1415 O O B ILE A 1 123 ? 20.435 113.540 48.883 0.88 13.04 141 ILE A O 1
ATOM 1446 N N . ASP A 1 124 ? 21.781 111.851 49.454 1.00 14.28 142 ASP A N 1
ATOM 1447 C CA . ASP A 1 124 ? 22.814 112.745 49.971 1.00 16.44 142 ASP A CA 1
ATOM 1448 C C . ASP A 1 124 ? 23.472 113.555 48.858 1.00 14.74 142 ASP A C 1
ATOM 1449 O O . ASP A 1 124 ? 23.725 114.757 49.026 1.00 16.63 142 ASP A O 1
ATOM 1459 N N . PHE A 1 125 ? 23.730 112.918 47.718 1.00 13.57 143 PHE A N 1
ATOM 1460 C CA . PHE A 1 125 ? 24.208 113.653 46.551 1.00 13.15 143 PHE A CA 1
ATOM 1461 C C . PHE A 1 125 ? 23.264 114.807 46.177 1.00 12.84 143 PHE A C 1
ATOM 1462 O O . PHE A 1 125 ? 23.695 115.951 45.931 1.00 15.01 143 PHE A O 1
ATOM 1479 N N . VAL A 1 126 ? 21.966 114.543 46.153 1.00 13.15 144 VAL A N 1
ATOM 1480 C CA . VAL A 1 126 ? 21.002 115.581 45.804 1.00 13.02 144 VAL A CA 1
ATOM 1481 C C . VAL A 1 126 ? 20.941 116.665 46.861 1.00 14.71 144 VAL A C 1
ATOM 1482 O O . VAL A 1 126 ? 21.007 117.856 46.537 1.00 14.92 144 VAL A O 1
ATOM 1495 N N . GLU A 1 127 ? 20.818 116.272 48.122 1.00 14.33 145 GLU A N 1
ATOM 1496 C CA . GLU A 1 127 ? 20.512 117.241 49.158 1.00 14.97 145 GLU A CA 1
ATOM 1497 C C . GLU A 1 127 ? 21.735 118.011 49.650 1.00 16.39 145 GLU A C 1
ATOM 1498 O O . GLU A 1 127 ? 21.617 119.168 50.035 1.00 17.79 145 GLU A O 1
ATOM 1510 N N . ASN A 1 128 ? 22.913 117.389 49.594 1.00 16.12 146 ASN A N 1
ATOM 1511 C CA . ASN A 1 128 ? 24.142 117.997 50.127 1.00 17.60 146 ASN A CA 1
ATOM 1512 C C . ASN A 1 128 ? 25.309 118.025 49.151 1.00 19.97 146 ASN A C 1
ATOM 1513 O O . ASN A 1 128 ? 26.302 118.693 49.419 1.00 23.28 146 ASN A O 1
ATOM 1524 N N . GLY A 1 129 ? 25.214 117.315 48.035 1.00 16.84 147 GLY A N 1
ATOM 1525 C CA . GLY A 1 129 ? 26.334 117.176 47.130 1.00 15.06 147 GLY A CA 1
ATOM 1526 C C . GLY A 1 129 ? 26.220 117.895 45.803 1.00 17.39 147 GLY A C 1
ATOM 1527 O O . GLY A 1 129 ? 27.019 117.643 44.879 1.00 18.43 147 GLY A O 1
ATOM 1531 N N . GLY A 1 130 ? 25.239 118.785 45.699 1.00 16.24 148 GLY A N 1
ATOM 1532 C CA . GLY A 1 130 ? 25.068 119.575 44.497 1.00 18.41 148 GLY A CA 1
ATOM 1533 C C . GLY A 1 130 ? 23.951 119.151 43.567 1.00 16.38 148 GLY A C 1
ATOM 1534 O O . GLY A 1 130 ? 23.649 119.859 42.608 1.00 17.31 148 GLY A O 1
ATOM 1538 N N . GLY A 1 131 ? 23.296 118.032 43.840 1.00 16.43 149 GLY A N 1
ATOM 1539 C CA . GLY A 1 131 ? 22.305 117.520 42.903 1.00 14.84 149 GLY A CA 1
ATOM 1540 C C . GLY A 1 131 ? 21.061 118.384 42.810 1.00 15.18 149 GLY A C 1
ATOM 1541 O O . GLY A 1 131 ? 20.516 118.554 41.725 1.00 14.47 149 GLY A O 1
ATOM 1545 N N . LYS A 1 132 ? 20.602 118.903 43.940 1.00 14.13 150 LYS A N 1
ATOM 1546 C CA . LYS A 1 132 ? 19.400 119.724 43.918 1.00 15.79 150 LYS A CA 1
ATOM 1547 C C . LYS A 1 132 ? 19.630 121.013 43.131 1.00 16.40 150 LYS A C 1
ATOM 1548 O O . LYS A 1 132 ? 18.708 121.496 42.443 1.00 15.71 150 LYS A O 1
ATOM 1567 N N . GLU A 1 133 ? 20.831 121.578 43.235 1.00 15.89 151 GLU A N 1
ATOM 1568 C CA . GLU A 1 133 ? 21.147 122.782 42.481 1.00 16.66 151 GLU A CA 1
ATOM 1569 C C . GLU A 1 133 ? 21.191 122.492 40.984 1.00 14.84 151 GLU A C 1
ATOM 1570 O O . GLU A 1 133 ? 20.741 123.295 40.163 1.00 16.08 151 GLU A O 1
ATOM 1582 N N . LEU A 1 134 ? 21.725 121.338 40.627 1.00 15.31 152 LEU A N 1
ATOM 1583 C CA . LEU A 1 134 ? 21.712 120.882 39.250 1.00 16.77 152 LEU A CA 1
ATOM 1584 C C . LEU A 1 134 ? 20.260 120.756 38.764 1.00 14.44 152 LEU A C 1
ATOM 1585 O O . LEU A 1 134 ? 19.927 121.203 37.672 1.00 16.09 152 LEU A O 1
ATOM 1618 N N . ASN A 1 136 ? 17.551 122.274 39.771 1.00 14.76 154 ASN A N 1
ATOM 1619 C CA . ASN A 1 136 ? 16.996 123.582 39.530 1.00 16.55 154 ASN A CA 1
ATOM 1620 C C . ASN A 1 136 ? 17.613 124.299 38.334 1.00 15.51 154 ASN A C 1
ATOM 1621 O O . ASN A 1 136 ? 16.910 125.000 37.626 1.00 16.00 154 ASN A O 1
ATOM 1632 N N . GLU A 1 137 ? 18.910 124.101 38.081 1.00 15.55 155 GLU A N 1
ATOM 1633 C CA . GLU A 1 137 ? 19.507 124.662 36.884 1.00 16.15 155 GLU A CA 1
ATOM 1634 C C . GLU A 1 137 ? 18.879 124.039 35.653 1.00 15.97 155 GLU A C 1
ATOM 1635 O O . GLU A 1 137 ? 18.732 124.697 34.624 1.00 16.64 155 GLU A O 1
ATOM 1647 N N . LEU A 1 138 ? 18.492 122.763 35.762 1.00 15.48 156 LEU A N 1
ATOM 1648 C CA . LEU A 1 138 ? 17.880 122.079 34.644 1.00 18.48 156 LEU A CA 1
ATOM 1649 C C . LEU A 1 138 ? 16.432 122.475 34.434 1.00 15.71 156 LEU A C 1
ATOM 1650 O O . LEU A 1 138 ? 15.992 122.588 33.300 1.00 16.93 156 LEU A O 1
ATOM 1666 N N . ILE A 1 139 ? 15.690 122.671 35.516 1.00 15.03 157 ILE A N 1
ATOM 1667 C CA . ILE A 1 139 ? 14.250 122.835 35.360 1.00 15.32 157 ILE A CA 1
ATOM 1668 C C . ILE A 1 139 ? 13.683 124.225 35.619 1.00 16.02 157 ILE A C 1
ATOM 1669 O O . ILE A 1 139 ? 12.575 124.508 35.172 1.00 16.44 157 ILE A O 1
ATOM 1685 N N . ASN A 1 140 ? 14.442 125.122 36.250 1.00 16.36 158 ASN A N 1
ATOM 1686 C CA . ASN A 1 140 ? 14.024 126.529 36.322 1.00 17.27 158 ASN A CA 1
ATOM 1687 C C . ASN A 1 140 ? 13.804 127.096 34.919 1.00 18.05 158 ASN A C 1
ATOM 1688 O O . ASN A 1 140 ? 12.870 127.867 34.706 1.00 18.73 158 ASN A O 1
ATOM 1699 N N . PRO A 1 141 ? 14.642 126.729 33.943 1.00 18.07 159 PRO A N 1
ATOM 1700 C CA . PRO A 1 141 ? 14.402 127.245 32.587 1.00 18.96 159 PRO A CA 1
ATOM 1701 C C . PRO A 1 141 ? 13.082 126.793 31.957 1.00 19.07 159 PRO A C 1
ATOM 1702 O O . PRO A 1 141 ? 12.662 127.360 30.937 1.00 20.00 159 PRO A O 1
ATOM 1713 N N . TYR A 1 142 ? 12.430 125.817 32.579 1.00 18.24 160 TYR A N 1
ATOM 1714 C CA . TYR A 1 142 ? 11.112 125.353 32.161 1.00 18.35 160 TYR A CA 1
ATOM 1715 C C . TYR A 1 142 ? 10.006 125.867 33.060 1.00 20.64 160 TYR A C 1
ATOM 1716 O O . TYR A 1 142 ? 8.849 125.488 32.881 1.00 21.21 160 TYR A O 1
ATOM 1734 N N . GLY A 1 143 ? 10.322 126.740 34.010 1.00 18.64 161 GLY A N 1
ATOM 1735 C CA . GLY A 1 143 ? 9.316 127.304 34.896 1.00 19.71 161 GLY A CA 1
ATOM 1736 C C . GLY A 1 143 ? 8.980 126.437 36.091 1.00 19.84 161 GLY A C 1
ATOM 1737 O O . GLY A 1 143 ? 7.913 126.639 36.703 1.00 20.88 161 GLY A O 1
ATOM 1741 N N . LEU A 1 144 ? 9.855 125.478 36.409 1.00 17.49 162 LEU A N 1
ATOM 1742 C CA . LEU A 1 144 ? 9.654 124.562 37.537 1.00 16.40 162 LEU A CA 1
ATOM 1743 C C . LEU A 1 144 ? 10.654 124.804 38.660 1.00 16.36 162 LEU A C 1
ATOM 1744 O O . LEU A 1 144 ? 11.800 125.213 38.411 1.00 17.29 162 LEU A O 1
ATOM 1760 N N . GLN A 1 145 ? 10.223 124.581 39.890 1.00 17.17 163 GLN A N 1
ATOM 1761 C CA . GLN A 1 145 ? 11.092 124.514 41.042 1.00 16.21 163 GLN A CA 1
ATOM 1762 C C . GLN A 1 145 ? 11.183 123.057 41.468 1.00 15.69 163 GLN A C 1
ATOM 1763 O O . GLN A 1 145 ? 10.157 122.393 41.621 1.00 15.64 163 GLN A O 1
ATOM 1777 N N . PHE A 1 146 ? 12.399 122.540 41.632 1.00 15.53 164 PHE A N 1
ATOM 1778 C CA . PHE A 1 146 ? 12.644 121.180 42.160 1.00 15.52 164 PHE A CA 1
ATOM 1779 C C . PHE A 1 146 ? 12.511 121.239 43.675 1.00 16.07 164 PHE A C 1
ATOM 1780 O O . PHE A 1 146 ? 13.208 122.003 44.326 1.00 19.39 164 PHE A O 1
ATOM 1797 N N . ILE A 1 147 ? 11.556 120.502 44.226 1.00 15.90 165 ILE A N 1
ATOM 1798 C CA . ILE A 1 147 ? 11.341 120.468 45.672 1.00 16.10 165 ILE A CA 1
ATOM 1799 C C . ILE A 1 147 ? 12.226 119.410 46.338 1.00 16.20 165 ILE A C 1
ATOM 1800 O O . ILE A 1 147 ? 12.953 119.718 47.280 1.00 18.35 165 ILE A O 1
ATOM 1816 N N . GLY A 1 148 ? 12.166 118.172 45.854 1.00 13.29 166 GLY A N 1
ATOM 1817 C CA . GLY A 1 148 ? 13.009 117.129 46.402 1.00 13.89 166 GLY A CA 1
ATOM 1818 C C . GLY A 1 148 ? 12.898 115.836 45.629 1.00 12.58 166 GLY A C 1
ATOM 1819 O O . GLY A 1 148 ? 12.111 115.695 44.698 1.00 13.56 166 GLY A O 1
ATOM 1823 N N . VAL A 1 149 ? 13.719 114.877 46.051 1.00 11.86 167 VAL A N 1
ATOM 1824 C CA . VAL A 1 149 ? 13.915 113.653 45.308 1.00 12.95 167 VAL A CA 1
ATOM 1825 C C . VAL A 1 149 ? 13.260 112.470 46.015 1.00 12.19 167 VAL A C 1
ATOM 1826 O O . VAL A 1 149 ? 13.092 112.455 47.243 1.00 13.18 167 VAL A O 1
ATOM 1839 N N . SER A 1 150 ? 12.877 111.475 45.222 1.00 12.59 168 SER A N 1
ATOM 1840 C CA . SER A 1 150 ? 12.457 110.191 45.745 1.00 12.96 168 SER A CA 1
ATOM 1841 C C . SER A 1 150 ? 12.932 109.135 44.775 1.00 12.35 168 SER A C 1
ATOM 1842 O O . SER A 1 150 ? 13.611 109.439 43.817 1.00 11.96 168 SER A O 1
ATOM 1850 N N . THR A 1 151 ? 12.593 107.876 45.036 1.00 12.42 169 THR A N 1
ATOM 1851 C CA . THR A 1 151 ? 12.931 106.808 44.110 1.00 10.86 169 THR A CA 1
ATOM 1852 C C . THR A 1 151 ? 11.971 105.616 44.228 1.00 10.52 169 THR A C 1
ATOM 1853 O O . THR A 1 151 ? 11.493 105.314 45.306 1.00 11.40 169 THR A O 1
ATOM 1864 N N . PRO A 1 152 ? 11.732 104.920 43.117 1.00 10.57 170 PRO A N 1
ATOM 1865 C CA . PRO A 1 152 ? 11.034 103.631 43.217 1.00 11.27 170 PRO A CA 1
ATOM 1866 C C . PRO A 1 152 ? 11.973 102.489 43.639 1.00 9.48 170 PRO A C 1
ATOM 1867 O O . PRO A 1 152 ? 11.535 101.332 43.720 1.00 10.31 170 PRO A O 1
ATOM 1878 N N . GLY A 1 153 ? 13.248 102.794 43.873 1.00 8.30 171 GLY A N 1
ATOM 1879 C CA . GLY A 1 153 ? 14.144 101.833 44.502 1.00 7.94 171 GLY A CA 1
ATOM 1880 C C . GLY A 1 153 ? 15.404 101.493 43.731 1.00 8.19 171 GLY A C 1
ATOM 1881 O O . GLY A 1 153 ? 15.441 101.566 42.503 1.00 9.49 171 GLY A O 1
ATOM 1885 N N . LEU A 1 154 ? 16.443 101.145 44.475 1.00 8.93 172 LEU A N 1
ATOM 1886 C CA . LEU A 1 154 ? 17.637 100.546 43.881 1.00 8.13 172 LEU A CA 1
ATOM 1887 C C . LEU A 1 154 ? 17.261 99.144 43.426 1.00 8.42 172 LEU A C 1
ATOM 1888 O O . LEU A 1 154 ? 16.743 98.344 44.231 1.00 10.00 172 LEU A O 1
ATOM 1904 N N . GLU A 1 155 ? 17.465 98.852 42.149 1.00 8.17 173 GLU A N 1
ATOM 1905 C CA . GLU A 1 155 ? 17.149 97.527 41.605 1.00 6.68 173 GLU A CA 1
ATOM 1906 C C . GLU A 1 155 ? 18.133 96.500 42.116 1.00 8.24 173 GLU A C 1
ATOM 1907 O O . GLU A 1 155 ? 19.279 96.844 42.419 1.00 8.52 173 GLU A O 1
ATOM 1919 N N . ALA A 1 156 ? 17.691 95.249 42.231 1.00 7.10 174 ALA A N 1
ATOM 1920 C CA . ALA A 1 156 ? 18.600 94.133 42.460 1.00 6.18 174 ALA A CA 1
ATOM 1921 C C . ALA A 1 156 ? 18.912 93.474 41.130 1.00 7.09 174 ALA A C 1
ATOM 1922 O O . ALA A 1 156 ? 18.138 93.572 40.190 1.00 9.72 174 ALA A O 1
ATOM 1929 N N . PHE A 1 157 ? 20.050 92.789 41.042 1.00 7.33 175 PHE A N 1
ATOM 1930 C CA . PHE A 1 157 ? 20.436 92.139 39.800 1.00 8.54 175 PHE A CA 1
ATOM 1931 C C . PHE A 1 157 ? 19.976 90.694 39.836 1.00 7.55 175 PHE A C 1
ATOM 1932 O O . PHE A 1 157 ? 20.068 90.036 40.867 1.00 7.87 175 PHE A O 1
ATOM 1949 N N . VAL A 1 158 ? 19.587 90.200 38.668 1.00 8.62 176 VAL A N 1
ATOM 1950 C CA . VAL A 1 158 ? 19.194 88.810 38.463 1.00 8.43 176 VAL A CA 1
ATOM 1951 C C . VAL A 1 158 ? 20.356 88.110 37.749 1.00 8.69 176 VAL A C 1
ATOM 1952 O O . VAL A 1 158 ? 20.830 88.605 36.728 1.00 9.26 176 VAL A O 1
ATOM 1965 N N . SER A 1 159 ? 20.827 86.988 38.284 1.00 7.94 177 SER A N 1
ATOM 1966 C CA . SER A 1 159 ? 21.895 86.250 37.620 1.00 9.37 177 SER A CA 1
ATOM 1967 C C . SER A 1 159 ? 21.821 84.762 37.917 1.00 8.92 177 SER A C 1
ATOM 1968 O O . SER A 1 159 ? 21.622 84.369 39.056 1.00 10.22 177 SER A O 1
ATOM 1976 N N . LYS A 1 160 ? 22.028 83.950 36.881 1.00 9.95 178 LYS A N 1
ATOM 1977 C CA . LYS A 1 160 ? 22.140 82.503 37.001 1.00 12.48 178 LYS A CA 1
ATOM 1978 C C . LYS A 1 160 ? 23.538 82.063 37.397 1.00 12.06 178 LYS A C 1
ATOM 1979 O O . LYS A 1 160 ? 23.712 80.951 37.890 1.00 12.88 178 LYS A O 1
ATOM 1998 N N . VAL A 1 161 ? 24.536 82.928 37.141 1.00 10.56 179 VAL A N 1
ATOM 1999 C CA . VAL A 1 161 ? 25.940 82.613 37.362 1.00 10.88 179 VAL A CA 1
ATOM 2000 C C . VAL A 1 161 ? 26.461 83.404 38.559 1.00 11.59 179 VAL A C 1
ATOM 2001 O O . VAL A 1 161 ? 25.991 84.505 38.847 1.00 10.71 179 VAL A O 1
ATOM 2014 N N . PRO A 1 162 ? 27.420 82.838 39.290 1.00 12.20 180 PRO A N 1
ATOM 2015 C CA . PRO A 1 162 ? 27.908 83.554 40.474 1.00 11.35 180 PRO A CA 1
ATOM 2016 C C . PRO A 1 162 ? 28.764 84.765 40.123 1.00 11.78 180 PRO A C 1
ATOM 2017 O O . PRO A 1 162 ? 29.809 84.599 39.481 1.00 14.80 180 PRO A O 1
ATOM 2028 N N . LEU A 1 163 ? 28.308 85.950 40.525 1.00 11.75 181 LEU A N 1
ATOM 2029 C CA . LEU A 1 163 ? 29.020 87.199 40.317 1.00 10.19 181 LEU A CA 1
ATOM 2030 C C . LEU A 1 163 ? 29.390 87.805 41.656 1.00 12.59 181 LEU A C 1
ATOM 2031 O O . LEU A 1 163 ? 28.522 88.247 42.412 1.00 13.07 181 LEU A O 1
ATOM 2047 N N . ASP A 1 164 ? 30.685 87.836 41.947 1.00 13.92 182 ASP A N 1
ATOM 2048 C CA . ASP A 1 164 ? 31.194 88.529 43.123 1.00 15.03 182 ASP A CA 1
ATOM 2049 C C . ASP A 1 164 ? 32.115 89.680 42.769 1.00 16.91 182 ASP A C 1
ATOM 2050 O O . ASP A 1 164 ? 32.408 90.502 43.635 1.00 19.23 182 ASP A O 1
ATOM 2059 N N . THR A 1 165 ? 32.569 89.742 41.518 1.00 14.57 183 THR A N 1
ATOM 2060 C CA . THR A 1 165 ? 33.465 90.817 41.091 1.00 14.03 183 THR A CA 1
ATOM 2061 C C . THR A 1 165 ? 33.014 91.361 39.739 1.00 15.73 183 THR A C 1
ATOM 2062 O O . THR A 1 165 ? 32.268 90.692 39.006 1.00 14.64 183 THR A O 1
ATOM 2073 N N . VAL A 1 166 ? 33.492 92.552 39.388 1.00 13.70 184 VAL A N 1
ATOM 2074 C CA . VAL A 1 166 ? 33.191 93.097 38.093 1.00 14.50 184 VAL A CA 1
ATOM 2075 C C . VAL A 1 166 ? 33.715 92.198 36.985 1.00 16.37 184 VAL A C 1
ATOM 2076 O O . VAL A 1 166 ? 33.109 92.092 35.920 1.00 15.64 184 VAL A O 1
ATOM 2089 N N . GLU A 1 167 ? 34.861 91.562 37.235 1.00 17.11 185 GLU A N 1
ATOM 2090 C CA . GLU A 1 167 ? 35.456 90.654 36.274 1.00 17.90 185 GLU A CA 1
ATOM 2091 C C . GLU A 1 167 ? 34.520 89.498 35.916 1.00 17.48 185 GLU A C 1
ATOM 2092 O O . GLU A 1 167 ? 34.561 88.980 34.795 1.00 17.38 185 GLU A O 1
ATOM 2104 N N . ASP A 1 168 ? 33.676 89.094 36.864 1.00 14.52 186 ASP A N 1
ATOM 2105 C CA . ASP A 1 168 ? 32.724 88.025 36.605 1.00 14.74 186 ASP A CA 1
ATOM 2106 C C . ASP A 1 168 ? 31.702 88.385 35.520 1.00 15.30 186 ASP A C 1
ATOM 2107 O O . ASP A 1 168 ? 31.050 87.505 34.982 1.00 15.33 186 ASP A O 1
ATOM 2116 N N . LEU A 1 169 ? 31.556 89.656 35.179 1.00 14.97 187 LEU A N 1
ATOM 2117 C CA . LEU A 1 169 ? 30.597 90.041 34.154 1.00 12.87 187 LEU A CA 1
ATOM 2118 C C . LEU A 1 169 ? 31.059 89.754 32.728 1.00 13.89 187 LEU A C 1
ATOM 2119 O O . LEU A 1 169 ? 30.257 89.774 31.795 1.00 13.45 187 LEU A O 1
ATOM 2135 N N . LYS A 1 170 ? 32.349 89.478 32.549 1.00 13.78 188 LYS A N 1
ATOM 2136 C CA . LYS A 1 170 ? 32.893 89.329 31.212 1.00 14.64 188 LYS A CA 1
ATOM 2137 C C . LYS A 1 170 ? 32.212 88.159 30.530 1.00 13.82 188 LYS A C 1
ATOM 2138 O O . LYS A 1 170 ? 32.147 87.048 31.082 1.00 16.37 188 LYS A O 1
ATOM 2157 N N . GLY A 1 171 ? 31.662 88.423 29.350 1.00 14.41 189 GLY A N 1
ATOM 2158 C CA . GLY A 1 171 ? 31.040 87.385 28.543 1.00 16.95 189 GLY A CA 1
ATOM 2159 C C . GLY A 1 171 ? 29.593 87.055 28.891 1.00 15.19 189 GLY A C 1
ATOM 2160 O O . GLY A 1 171 ? 28.935 86.296 28.171 1.00 15.06 189 GLY A O 1
ATOM 2164 N N . VAL A 1 172 ? 29.076 87.592 29.991 1.00 12.14 190 VAL A N 1
ATOM 2165 C CA . VAL A 1 172 ? 27.729 87.239 30.453 1.00 11.10 190 VAL A CA 1
ATOM 2166 C C . VAL A 1 172 ? 26.705 87.929 29.581 1.00 11.88 190 VAL A C 1
ATOM 2167 O O . VAL A 1 172 ? 26.825 89.123 29.293 1.00 11.52 190 VAL A O 1
ATOM 2180 N N . LYS A 1 173 ? 25.703 87.167 29.145 1.00 12.03 191 LYS A N 1
ATOM 2181 C CA . LYS A 1 173 ? 24.586 87.709 28.397 1.00 12.46 191 LYS A CA 1
ATOM 2182 C C . LYS A 1 173 ? 23.617 88.326 29.386 1.00 11.51 191 LYS A C 1
ATOM 2183 O O . LYS A 1 173 ? 23.000 87.611 30.159 1.00 11.45 191 LYS A O 1
ATOM 2202 N N . VAL A 1 174 ? 23.534 89.659 29.381 1.00 11.95 192 VAL A N 1
ATOM 2203 C CA . VAL A 1 174 ? 22.738 90.404 30.361 1.00 11.58 192 VAL A CA 1
ATOM 2204 C C . VAL A 1 174 ? 21.616 91.173 29.688 1.00 10.43 192 VAL A C 1
ATOM 2205 O O . VAL A 1 174 ? 21.870 92.062 28.881 1.00 10.53 192 VAL A O 1
ATOM 2218 N N . ARG A 1 175 ? 20.366 90.827 29.981 1.00 9.14 193 ARG A N 1
ATOM 2219 C CA . ARG A 1 175 ? 19.264 91.658 29.520 1.00 9.03 193 ARG A CA 1
ATOM 2220 C C . ARG A 1 175 ? 19.430 93.086 30.052 1.00 8.75 193 ARG A C 1
ATOM 2221 O O . ARG A 1 175 ? 19.486 93.302 31.261 1.00 9.44 193 ARG A O 1
ATOM 2242 N N . SER A 1 176 ? 19.458 94.034 29.127 1.00 9.44 194 SER A N 1
ATOM 2243 C CA . SER A 1 176 ? 19.817 95.414 29.449 1.00 11.28 194 SER A CA 1
ATOM 2244 C C . SER A 1 176 ? 18.924 96.349 28.654 1.00 10.35 194 SER A C 1
ATOM 2245 O O . SER A 1 176 ? 18.849 96.234 27.444 1.00 13.18 194 SER A O 1
ATOM 2253 N N . PRO A 1 177 ? 18.271 97.305 29.320 1.00 11.07 195 PRO A N 1
ATOM 2254 C CA . PRO A 1 177 ? 17.631 98.367 28.546 1.00 11.75 195 PRO A CA 1
ATOM 2255 C C . PRO A 1 177 ? 18.639 99.091 27.661 1.00 13.19 195 PRO A C 1
ATOM 2256 O O . PRO A 1 177 ? 19.793 99.285 28.051 1.00 10.95 195 PRO A O 1
ATOM 2267 N N . GLU A 1 178 ? 18.198 99.432 26.458 1.00 14.19 196 GLU A N 1
ATOM 2268 C CA . GLU A 1 178 ? 18.891 100.290 25.509 1.00 19.37 196 GLU A CA 1
ATOM 2269 C C . GLU A 1 178 ? 19.437 101.539 26.179 1.00 12.44 196 GLU A C 1
ATOM 2270 O O . GLU A 1 178 ? 18.784 102.106 27.046 1.00 17.12 196 GLU A O 1
ATOM 2282 N N . GLY A 1 179 ? 20.610 101.995 25.738 1.00 14.81 197 GLY A N 1
ATOM 2283 C CA . GLY A 1 179 ? 21.189 103.214 26.267 1.00 15.94 197 GLY A CA 1
ATOM 2284 C C . GLY A 1 179 ? 22.275 102.983 27.304 1.00 11.85 197 GLY A C 1
ATOM 2285 O O . GLY A 1 179 ? 23.080 102.064 27.199 1.00 13.35 197 GLY A O 1
ATOM 2289 N N . LEU A 1 180 ? 22.293 103.828 28.319 1.00 12.95 198 LEU A N 1
ATOM 2290 C CA . LEU A 1 180 ? 23.409 103.845 29.249 1.00 12.98 198 LEU A CA 1
ATOM 2291 C C . LEU A 1 180 ? 23.554 102.519 29.994 1.00 13.70 198 LEU A C 1
ATOM 2292 O O . LEU A 1 180 ? 24.674 102.074 30.228 1.00 10.85 198 LEU A O 1
ATOM 2308 N N . ILE A 1 181 ? 22.464 101.858 30.357 1.00 10.99 199 ILE A N 1
ATOM 2309 C CA . ILE A 1 181 ? 22.604 100.563 31.037 1.00 10.09 199 ILE A CA 1
ATOM 2310 C C . ILE A 1 181 ? 23.329 99.554 30.150 1.00 9.47 199 ILE A C 1
ATOM 2311 O O . ILE A 1 181 ? 24.324 98.959 30.569 1.00 9.69 199 ILE A O 1
ATOM 2327 N N . ALA A 1 182 ? 22.848 99.332 28.930 1.00 11.30 200 ALA A N 1
ATOM 2328 C CA . ALA A 1 182 ? 23.537 98.426 28.022 1.00 12.62 200 ALA A CA 1
ATOM 2329 C C . ALA A 1 182 ? 24.987 98.861 27.781 1.00 12.00 200 ALA A C 1
ATOM 2330 O O . ALA A 1 182 ? 25.885 98.002 27.727 1.00 13.98 200 ALA A O 1
ATOM 2337 N N . ASN A 1 183 ? 25.217 100.167 27.617 1.00 12.23 201 ASN A N 1
ATOM 2338 C CA . ASN A 1 183 ? 26.546 100.648 27.286 1.00 16.18 201 ASN A CA 1
ATOM 2339 C C . ASN A 1 183 ? 27.529 100.421 28.424 1.00 12.62 201 ASN A C 1
ATOM 2340 O O . ASN A 1 183 ? 28.689 100.085 28.168 1.00 13.78 201 ASN A O 1
ATOM 2351 N N . VAL A 1 184 ? 27.084 100.565 29.669 1.00 10.67 202 VAL A N 1
ATOM 2352 C CA . VAL A 1 184 ? 27.912 100.254 30.830 1.00 11.95 202 VAL A CA 1
ATOM 2353 C C . VAL A 1 184 ? 28.199 98.750 30.908 1.00 11.64 202 VAL A C 1
ATOM 2354 O O . VAL A 1 184 ? 29.351 98.347 31.103 1.00 11.69 202 VAL A O 1
ATOM 2367 N N . PHE A 1 185 ? 27.190 97.898 30.728 1.00 9.39 203 PHE A N 1
ATOM 2368 C CA . PHE A 1 185 ? 27.454 96.460 30.745 1.00 11.58 203 PHE A CA 1
ATOM 2369 C C . PHE A 1 185 ? 28.421 96.063 29.642 1.00 11.16 203 PHE A C 1
ATOM 2370 O O . PHE A 1 185 ? 29.324 95.265 29.888 1.00 11.84 203 PHE A O 1
ATOM 2387 N N . ALA A 1 186 ? 28.274 96.635 28.450 1.00 13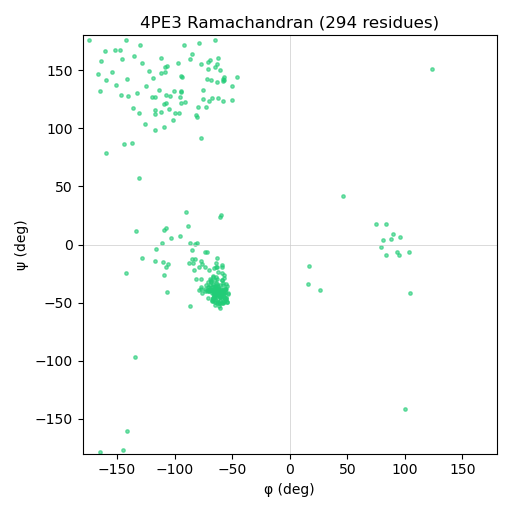.19 204 ALA A N 1
ATOM 2388 C CA . ALA A 1 186 ? 29.235 96.373 27.377 1.00 13.75 204 ALA A CA 1
ATOM 2389 C C . ALA A 1 186 ? 30.644 96.839 27.730 1.00 14.48 204 ALA A C 1
ATOM 2390 O O . ALA A 1 186 ? 31.613 96.156 27.407 1.00 15.17 204 ALA A O 1
ATOM 2397 N N . ALA A 1 187 ? 30.761 97.996 28.378 1.00 12.12 205 ALA A N 1
ATOM 2398 C CA . ALA A 1 187 ? 32.061 98.500 28.786 1.00 15.39 205 ALA A CA 1
ATOM 2399 C C . ALA A 1 187 ? 32.710 97.569 29.817 1.00 15.84 205 ALA A C 1
ATOM 2400 O O . ALA A 1 187 ? 33.942 97.492 29.913 1.00 16.86 205 ALA A O 1
ATOM 2407 N N . ALA A 1 188 ? 31.888 96.864 30.587 1.00 13.62 206 ALA A N 1
ATOM 2408 C CA . ALA A 1 188 ? 32.359 95.874 31.556 1.00 13.93 206 ALA A CA 1
ATOM 2409 C C . ALA A 1 188 ? 32.659 94.517 30.908 1.00 12.28 206 ALA A C 1
ATOM 2410 O O . ALA A 1 188 ? 33.063 93.584 31.585 1.00 16.76 206 ALA A O 1
ATOM 2417 N N . GLY A 1 189 ? 32.472 94.422 29.603 1.00 13.63 207 GLY A N 1
ATOM 2418 C CA . GLY A 1 189 ? 32.770 93.192 28.896 1.00 14.64 207 GLY A CA 1
ATOM 2419 C C . GLY A 1 189 ? 31.622 92.209 28.846 1.00 14.09 207 GLY A C 1
ATOM 2420 O O . GLY A 1 189 ? 31.803 91.095 28.351 1.00 14.95 207 GLY A O 1
ATOM 2424 N N . ALA A 1 190 ? 30.452 92.591 29.352 1.00 14.04 208 ALA A N 1
ATOM 2425 C CA . ALA A 1 190 ? 29.271 91.748 29.229 1.00 11.57 208 ALA A CA 1
ATOM 2426 C C . ALA A 1 190 ? 28.687 91.899 27.830 1.00 12.99 208 ALA A C 1
ATOM 2427 O O . ALA A 1 190 ? 29.119 92.752 27.045 1.00 16.80 208 ALA A O 1
ATOM 2434 N N . ASN A 1 191 ? 27.678 91.081 27.529 1.00 13.03 209 ASN A N 1
ATOM 2435 C CA . ASN A 1 191 ? 27.033 91.075 26.229 1.00 13.74 209 ASN A CA 1
ATOM 2436 C C . ASN A 1 191 ? 25.580 91.483 26.437 1.00 14.70 209 ASN A C 1
ATOM 2437 O O . ASN A 1 191 ? 24.768 90.663 26.870 1.00 13.76 209 ASN A O 1
ATOM 2448 N N . PRO A 1 192 ? 25.241 92.753 26.204 1.00 12.23 210 PRO A N 1
ATOM 2449 C CA . PRO A 1 192 ? 23.850 93.153 26.464 1.00 13.07 210 PRO A CA 1
ATOM 2450 C C . PRO A 1 192 ? 22.872 92.585 25.451 1.00 12.70 210 PRO A C 1
ATOM 2451 O O . PRO A 1 192 ? 23.183 92.463 24.263 1.00 17.00 210 PRO A O 1
ATOM 2462 N N . VAL A 1 193 ? 21.697 92.213 25.948 1.00 11.48 211 VAL A N 1
ATOM 2463 C CA . VAL A 1 193 ? 20.628 91.665 25.135 1.00 13.31 211 VAL A CA 1
ATOM 2464 C C . VAL A 1 193 ? 19.388 92.511 25.363 1.00 11.51 211 VAL A C 1
ATOM 2465 O O . VAL A 1 193 ? 19.069 92.873 26.497 1.00 12.89 211 VAL A O 1
ATOM 2478 N N . ASN A 1 194 ? 18.695 92.816 24.275 1.00 13.31 212 ASN A N 1
ATOM 2479 C CA . ASN A 1 194 ? 17.570 93.743 24.279 1.00 16.08 212 ASN A CA 1
ATOM 2480 C C . ASN A 1 194 ? 16.262 92.954 24.265 1.00 14.47 212 ASN A C 1
ATOM 2481 O O . ASN A 1 194 ? 15.932 92.358 23.235 1.00 15.64 212 ASN A O 1
ATOM 2492 N N . LEU A 1 195 ? 15.547 92.925 25.393 1.00 12.12 213 LEU A N 1
ATOM 2493 C CA . LEU A 1 195 ? 14.305 92.159 25.555 1.00 11.50 213 LEU A CA 1
ATOM 2494 C C . LEU A 1 195 ? 13.262 92.902 26.380 1.00 13.12 213 LEU A C 1
ATOM 2495 O O . LEU A 1 195 ? 13.605 93.541 27.364 1.00 14.13 213 LEU A O 1
ATOM 2511 N N . PRO A 1 196 ? 11.978 92.786 26.025 1.00 12.20 214 PRO A N 1
ATOM 2512 C CA . PRO A 1 196 ? 10.895 93.285 26.875 1.00 17.16 214 PRO A CA 1
ATOM 2513 C C . PRO A 1 196 ? 10.819 92.540 28.195 1.00 17.26 214 PRO A C 1
ATOM 2514 O O . PRO A 1 196 ? 11.192 91.363 28.292 1.00 14.92 214 PRO A O 1
ATOM 2525 N N . SER A 1 197 ? 10.308 93.230 29.204 1.00 16.59 215 SER A N 1
ATOM 2526 C CA . SER A 1 197 ? 10.268 92.708 30.557 1.00 17.47 215 SER A CA 1
ATOM 2527 C C . SER A 1 197 ? 9.560 91.366 30.605 1.00 16.59 215 SER A C 1
ATOM 2528 O O . SER A 1 197 ? 9.979 90.451 31.330 1.00 14.37 215 SER A O 1
ATOM 2536 N N . SER A 1 198 ? 8.504 91.235 29.818 1.00 15.98 216 SER A N 1
ATOM 2537 C CA . SER A 1 198 ? 7.655 90.070 29.875 1.00 14.33 216 SER A CA 1
ATOM 2538 C C . SER A 1 198 ? 8.329 88.842 29.289 1.00 14.65 216 SER A C 1
ATOM 2539 O O . SER A 1 198 ? 7.781 87.757 29.383 1.00 16.82 216 SER A O 1
ATOM 2547 N N . GLU A 1 199 ? 9.516 89.011 28.698 1.00 13.29 217 GLU A N 1
ATOM 2548 C CA . GLU A 1 199 ? 10.238 87.901 28.083 1.00 14.98 217 GLU A CA 1
ATOM 2549 C C . GLU A 1 199 ? 11.500 87.532 28.856 1.00 12.71 217 GLU A C 1
ATOM 2550 O O . GLU A 1 199 ? 12.225 86.611 28.489 1.00 12.80 217 GLU A O 1
ATOM 2562 N N . VAL A 1 200 ? 11.760 88.213 29.957 1.00 10.41 218 VAL A N 1
ATOM 2563 C CA . VAL A 1 200 ? 12.989 87.954 30.696 1.00 10.63 218 VAL A CA 1
ATOM 2564 C C . VAL A 1 200 ? 13.012 86.554 31.313 1.00 10.25 218 VAL A C 1
ATOM 2565 O O . VAL A 1 200 ? 14.000 85.839 31.197 1.00 10.59 218 VAL A O 1
ATOM 2578 N N . TYR A 1 201 ? 11.916 86.153 31.953 1.00 10.16 219 TYR A N 1
ATOM 2579 C CA . TYR A 1 201 ? 11.862 84.881 32.658 1.00 9.63 219 TYR A CA 1
ATOM 2580 C C . TYR A 1 201 ? 12.131 83.730 31.689 1.00 10.15 219 TYR A C 1
ATOM 2581 O O . TYR A 1 201 ? 12.996 82.875 31.937 1.00 10.90 219 TYR A O 1
ATOM 2599 N N A THR A 1 202 ? 11.390 83.690 30.587 0.45 10.63 220 THR A N 1
ATOM 2600 N N B THR A 1 202 ? 11.391 83.677 30.589 0.55 10.63 220 THR A N 1
ATOM 2601 C CA A THR A 1 202 ? 11.521 82.602 29.631 0.45 12.00 220 THR A CA 1
ATOM 2602 C CA B THR A 1 202 ? 11.558 82.577 29.662 0.55 11.47 220 THR A CA 1
ATOM 2603 C C A THR A 1 202 ? 12.885 82.612 28.943 0.45 11.18 220 THR A C 1
ATOM 2604 C C B THR A 1 202 ? 12.929 82.602 29.010 0.55 11.31 220 THR A C 1
ATOM 2605 O O A THR A 1 202 ? 13.431 81.560 28.598 0.45 11.75 220 THR A O 1
ATOM 2606 O O B THR A 1 202 ? 13.538 81.557 28.777 0.55 11.35 220 THR A O 1
ATOM 2627 N N . SER A 1 203 ? 13.450 83.799 28.748 1.00 11.55 221 SER A N 1
ATOM 2628 C CA . SER A 1 203 ? 14.767 83.924 28.130 1.00 12.02 221 SER A CA 1
ATOM 2629 C C . SER A 1 203 ? 15.873 83.409 29.044 1.00 10.41 221 SER A C 1
ATOM 2630 O O . SER A 1 203 ? 16.845 82.823 28.568 1.00 11.10 221 SER A O 1
ATOM 2638 N N . LEU A 1 204 ? 15.732 83.630 30.346 1.00 9.72 222 LEU A N 1
ATOM 2639 C CA . LEU A 1 204 ? 16.657 83.017 31.311 1.00 12.90 222 LEU A CA 1
ATOM 2640 C C . LEU A 1 204 ? 16.539 81.503 31.241 1.00 14.86 222 LEU A C 1
ATOM 2641 O O . LEU A 1 204 ? 17.536 80.786 31.131 1.00 15.30 222 LEU A O 1
ATOM 2657 N N . ASP A 1 205 ? 15.317 81.000 31.295 1.00 15.03 223 ASP A N 1
ATOM 2658 C CA . ASP A 1 205 ? 15.128 79.557 31.338 1.00 18.68 223 ASP A CA 1
ATOM 2659 C C . ASP A 1 205 ? 15.724 78.900 30.112 1.00 18.59 223 ASP A C 1
ATOM 2660 O O . ASP A 1 205 ? 16.315 77.810 30.189 1.00 24.76 223 ASP A O 1
ATOM 2669 N N . LYS A 1 206 ? 15.580 79.552 28.966 1.00 14.96 224 LYS A N 1
ATOM 2670 C CA . LYS A 1 206 ? 16.025 78.994 27.699 1.00 16.68 224 LYS A CA 1
ATOM 2671 C C . LYS A 1 206 ? 17.515 79.187 27.426 1.00 19.22 224 LYS A C 1
ATOM 2672 O O . LYS A 1 206 ? 18.046 78.597 26.491 1.00 23.68 224 LYS A O 1
ATOM 2691 N N . GLY A 1 207 ? 18.190 80.030 28.205 1.00 15.34 225 GLY A N 1
ATOM 2692 C CA . GLY A 1 207 ? 19.611 80.241 28.012 1.00 17.71 225 GLY A CA 1
ATOM 2693 C C . GLY A 1 207 ? 19.945 81.350 27.040 1.00 17.34 225 GLY A C 1
ATOM 2694 O O . GLY A 1 207 ? 21.109 81.540 26.685 1.00 20.60 225 GLY A O 1
ATOM 2698 N N . VAL A 1 208 ? 18.930 82.114 26.629 1.00 13.92 226 VAL A N 1
ATOM 2699 C CA . VAL A 1 208 ? 19.153 83.263 25.749 1.00 14.40 226 VAL A CA 1
ATOM 2700 C C . VAL A 1 208 ? 19.887 84.372 26.496 1.00 11.07 226 VAL A C 1
ATOM 2701 O O . VAL A 1 208 ? 20.700 85.112 25.924 1.00 13.89 226 VAL A O 1
ATOM 2714 N N . ILE A 1 209 ? 19.588 84.502 27.780 1.00 10.37 227 ILE A N 1
ATOM 2715 C CA . ILE A 1 209 ? 20.342 85.352 28.689 1.00 10.97 227 ILE A CA 1
ATOM 2716 C C . ILE A 1 209 ? 20.749 84.561 29.935 1.00 9.70 227 ILE A C 1
ATOM 2717 O O . ILE A 1 209 ? 20.119 83.565 30.303 1.00 11.46 227 ILE A O 1
ATOM 2733 N N . ASP A 1 210 ? 21.806 85.029 30.581 1.00 9.88 228 ASP A N 1
ATOM 2734 C CA . ASP A 1 210 ? 22.355 84.463 31.798 1.00 11.18 228 ASP A CA 1
ATOM 2735 C C . ASP A 1 210 ? 22.044 85.318 33.026 1.00 9.71 228 ASP A C 1
ATOM 2736 O O . ASP A 1 210 ? 22.169 84.884 34.169 1.00 10.81 228 ASP A O 1
ATOM 2745 N N . ALA A 1 211 ? 21.656 86.562 32.780 1.00 9.67 229 ALA A N 1
ATOM 2746 C CA . ALA A 1 211 ? 21.482 87.563 33.833 1.00 8.24 229 ALA A CA 1
ATOM 2747 C C . ALA A 1 211 ? 20.582 88.681 33.302 1.00 8.29 229 ALA A C 1
ATOM 2748 O O . ALA A 1 211 ? 20.368 88.793 32.097 1.00 10.42 229 ALA A O 1
ATOM 2755 N N . ALA A 1 212 ? 20.086 89.528 34.186 1.00 8.52 230 ALA A N 1
ATOM 2756 C CA . ALA A 1 212 ? 19.187 90.578 33.756 1.00 9.44 230 ALA A CA 1
ATOM 2757 C C . ALA A 1 212 ? 19.083 91.727 34.707 1.00 7.76 230 ALA A C 1
ATOM 2758 O O . ALA A 1 212 ? 19.048 91.554 35.918 1.00 8.49 230 ALA A O 1
ATOM 2765 N N . ASP A 1 213 ? 18.992 92.915 34.112 1.00 8.38 231 ASP A N 1
ATOM 2766 C CA . ASP A 1 213 ? 18.277 94.022 34.716 1.00 9.12 231 ASP A CA 1
ATOM 2767 C C . ASP A 1 213 ? 16.803 93.667 34.739 1.00 11.23 231 ASP A C 1
ATOM 2768 O O . ASP A 1 213 ? 16.254 93.316 33.707 1.00 10.83 231 ASP A O 1
ATOM 2777 N N . TYR A 1 214 ? 16.168 93.740 35.899 1.00 9.69 232 TYR A N 1
ATOM 2778 C CA . TYR A 1 214 ? 14.727 93.624 35.965 1.00 11.49 232 TYR A CA 1
ATOM 2779 C C . TYR A 1 214 ? 14.258 94.745 36.891 1.00 13.01 232 TYR A C 1
ATOM 2780 O O . TYR A 1 214 ? 14.233 95.943 36.453 1.00 19.08 232 TYR A O 1
ATOM 2798 N N . SER A 1 215 ? 14.036 94.444 38.164 1.00 7.40 233 SER A N 1
ATOM 2799 C CA . SER A 1 215 ? 13.440 95.383 39.102 1.00 7.40 233 SER A CA 1
ATO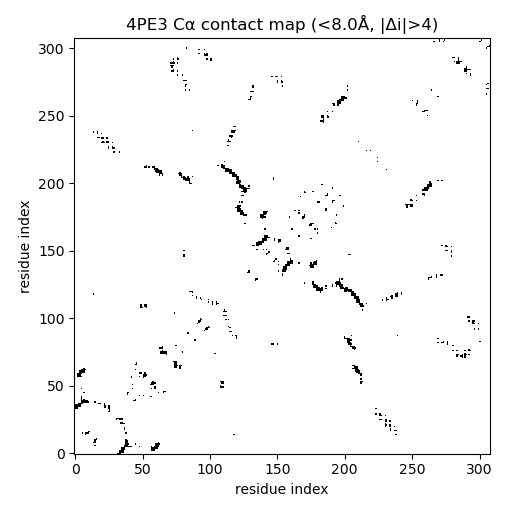M 2800 C C . SER A 1 215 ? 14.082 95.309 40.496 1.00 7.01 233 SER A C 1
ATOM 2801 O O . SER A 1 215 ? 15.218 94.817 40.633 1.00 7.23 233 SER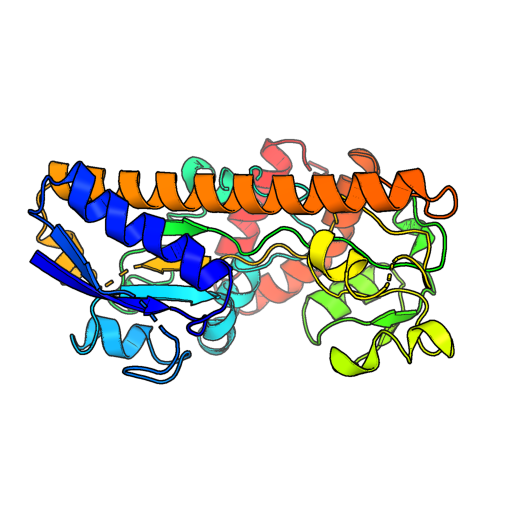 A O 1
ATOM 2809 N N . VAL A 1 216 ? 13.391 95.802 41.518 1.00 7.53 234 VAL A N 1
ATOM 2810 C CA . VAL A 1 216 ? 13.828 95.696 42.883 1.00 7.01 234 VAL A CA 1
ATOM 2811 C C . VAL A 1 216 ? 13.736 94.238 43.325 1.00 6.84 234 VAL A C 1
ATOM 2812 O O . VAL A 1 216 ? 12.997 93.445 42.725 1.00 6.94 234 VAL A O 1
ATOM 2825 N N . PHE A 1 217 ? 14.480 93.889 44.361 1.00 6.82 235 PHE A N 1
ATOM 2826 C CA . PHE A 1 217 ? 14.543 92.492 44.800 1.00 6.88 235 PHE A CA 1
ATOM 2827 C C . PHE A 1 217 ? 13.170 91.879 45.058 1.00 7.39 235 PHE A C 1
ATOM 2828 O O . PHE A 1 217 ? 12.915 90.718 44.699 1.00 7.83 235 PHE A O 1
ATOM 2845 N N . SER A 1 218 ? 12.294 92.636 45.696 1.00 7.61 236 SER A N 1
ATOM 2846 C CA . SER A 1 218 ? 10.987 92.079 46.044 1.00 8.33 236 SER A CA 1
ATOM 2847 C C . SER A 1 218 ? 10.196 91.652 44.804 1.00 7.88 236 SER A C 1
ATOM 2848 O O . SER A 1 218 ? 9.502 90.636 44.835 1.00 8.15 236 SER A O 1
ATOM 2856 N N . VAL A 1 219 ? 10.282 92.413 43.730 1.00 7.72 237 VAL A N 1
ATOM 2857 C CA . VAL A 1 219 ? 9.663 92.063 42.470 1.00 7.85 237 VAL A CA 1
ATOM 2858 C C . VAL A 1 219 ? 10.387 90.909 41.828 1.00 7.65 237 VAL A C 1
ATOM 2859 O O . VAL A 1 219 ? 9.739 89.968 41.347 1.00 7.99 237 VAL A O 1
ATOM 2872 N N . ASN A 1 220 ? 11.718 90.964 41.806 1.00 7.27 238 ASN A N 1
ATOM 2873 C CA . ASN A 1 220 ? 12.490 89.895 41.173 1.00 7.70 238 ASN A CA 1
ATOM 2874 C C . ASN A 1 220 ? 12.151 88.565 41.825 1.00 8.19 238 ASN A C 1
ATOM 2875 O O . ASN A 1 220 ? 11.990 87.527 41.127 1.00 9.93 238 ASN A O 1
ATOM 2886 N N . GLN A 1 221 ? 12.045 88.588 43.140 1.00 7.44 239 GLN A N 1
ATOM 2887 C CA . GLN A 1 221 ? 11.737 87.406 43.938 1.00 7.71 239 GLN A CA 1
ATOM 2888 C C . GLN A 1 221 ? 10.323 86.896 43.666 1.00 9.02 239 GLN A C 1
ATOM 2889 O O . GLN A 1 221 ? 10.107 85.714 43.396 1.00 9.83 239 GLN A O 1
ATOM 2903 N N . ASP A 1 222 ? 9.354 87.802 43.693 1.00 8.33 240 ASP A N 1
ATOM 2904 C CA . ASP A 1 222 ? 7.956 87.431 43.463 1.00 8.99 240 ASP A CA 1
ATOM 2905 C C . ASP A 1 222 ? 7.735 86.851 42.084 1.00 9.81 240 ASP A C 1
ATOM 2906 O O . ASP A 1 222 ? 6.833 86.015 41.892 1.00 11.40 240 ASP A O 1
ATOM 2915 N N A THR A 1 223 ? 8.534 87.290 41.122 0.52 9.14 241 THR A N 1
ATOM 2916 N N B THR A 1 223 ? 8.520 87.292 41.108 0.48 8.79 241 THR A N 1
ATOM 2917 C CA A THR A 1 223 ? 8.378 86.907 39.739 0.52 8.79 241 THR A CA 1
ATOM 2918 C CA B THR A 1 223 ? 8.353 86.879 39.726 0.48 9.60 241 THR A CA 1
ATOM 2919 C C A THR A 1 223 ? 8.955 85.504 39.479 0.52 11.79 241 THR A C 1
ATOM 2920 C C B THR A 1 223 ? 9.037 85.545 39.435 0.48 11.98 241 THR A C 1
ATOM 2921 O O A THR A 1 223 ? 8.656 84.871 38.464 0.52 12.57 241 THR A O 1
ATOM 2922 O O B THR A 1 223 ? 8.951 85.026 38.313 0.48 13.01 241 THR A O 1
ATOM 2943 N N . GLY A 1 224 ? 9.723 84.984 40.436 1.00 10.97 242 GLY A N 1
ATOM 2944 C CA . GLY A 1 224 ? 10.398 83.712 40.278 1.00 10.80 242 GLY A CA 1
ATOM 2945 C C . GLY A 1 224 ? 11.786 83.793 39.642 1.00 10.01 242 GLY A C 1
ATOM 2946 O O . GLY A 1 224 ? 12.440 82.767 39.442 1.00 10.41 242 GLY A O 1
ATOM 2984 N N . ASN A 1 226 ? 14.674 84.773 40.820 1.00 8.23 244 ASN A N 1
ATOM 2985 C CA . ASN A 1 226 ? 15.760 84.317 41.677 1.00 8.90 244 ASN A CA 1
ATOM 2986 C C . ASN A 1 226 ? 15.709 82.812 41.883 1.00 8.96 244 ASN A C 1
ATOM 2987 O O . ASN A 1 226 ? 16.718 82.205 42.268 1.00 10.34 244 ASN A O 1
ATOM 2999 N N . ASP A 1 227 ? 14.560 82.200 41.614 1.00 8.98 245 ASP A N 1
ATOM 3000 C CA . ASP A 1 227 ? 14.445 80.763 41.695 1.00 9.69 245 ASP A CA 1
ATOM 3001 C C . ASP A 1 227 ? 15.100 80.087 40.486 1.00 11.11 245 ASP A C 1
ATOM 3002 O O . ASP A 1 227 ? 15.784 79.074 40.636 1.00 14.79 245 ASP A O 1
ATOM 3011 N N . ILE A 1 228 ? 14.900 80.645 39.299 1.00 9.31 246 ILE A N 1
ATOM 3012 C CA . ILE A 1 228 ? 15.479 80.090 38.081 1.00 11.81 246 ILE A CA 1
ATOM 3013 C C . ILE A 1 228 ? 16.926 80.567 37.846 1.00 11.33 246 ILE A C 1
ATOM 3014 O O . ILE A 1 228 ? 17.674 79.934 37.091 1.00 12.72 246 ILE A O 1
ATOM 3030 N N . ALA A 1 229 ? 17.318 81.621 38.551 1.00 8.43 247 ALA A N 1
ATOM 3031 C CA . ALA A 1 229 ? 18.632 82.262 38.408 1.00 8.50 247 ALA A CA 1
ATOM 3032 C C . ALA A 1 229 ? 19.107 82.546 39.825 1.00 10.08 247 ALA A C 1
ATOM 3033 O O . ALA A 1 229 ? 18.830 83.598 40.396 1.00 8.37 247 ALA A O 1
ATOM 3040 N N . PRO A 1 230 ? 19.782 81.568 40.445 1.00 8.79 248 PRO A N 1
ATOM 3041 C CA . PRO A 1 230 ? 19.916 81.559 41.906 1.00 7.87 248 PRO A CA 1
ATOM 3042 C C . PRO A 1 230 ? 21.151 82.290 42.463 1.00 8.64 248 PRO A C 1
ATOM 3043 O O . PRO A 1 230 ? 21.552 81.999 43.576 1.00 10.60 248 PRO A O 1
ATOM 3054 N N . HIS A 1 231 ? 21.645 83.287 41.742 1.00 8.23 249 HIS A N 1
ATOM 3055 C CA . HIS A 1 231 ? 22.754 84.113 42.202 1.00 9.20 249 HIS A CA 1
ATOM 3056 C C . HIS A 1 231 ? 22.470 85.602 42.058 1.00 9.36 249 HIS A C 1
ATOM 3057 O O . HIS A 1 231 ? 23.225 86.343 41.423 1.00 8.93 249 HIS A O 1
ATOM 3072 N N . PRO A 1 232 ? 21.387 86.085 42.675 1.00 7.41 250 PRO A N 1
ATOM 3073 C CA . PRO A 1 232 ? 21.137 87.531 42.627 1.00 8.01 250 PRO A CA 1
ATOM 3074 C C . PRO A 1 232 ? 22.222 88.356 43.308 1.00 7.97 250 PRO A C 1
ATOM 3075 O O . PRO A 1 232 ? 22.906 87.856 44.208 1.00 8.37 250 PRO A O 1
ATOM 3086 N N . VAL A 1 233 ? 22.353 89.617 42.887 1.00 7.50 251 VAL A N 1
ATOM 3087 C CA . VAL A 1 233 ? 23.191 90.568 43.587 1.00 8.31 251 VAL A CA 1
ATOM 3088 C C . VAL A 1 233 ? 22.274 91.575 44.253 1.00 7.48 251 VAL A C 1
ATOM 3089 O O . VAL A 1 233 ? 21.482 92.270 43.593 1.00 7.93 251 VAL A O 1
ATOM 3102 N N . TYR A 1 234 ? 22.389 91.659 45.576 1.00 8.56 252 TYR A N 1
ATOM 3103 C CA . TYR A 1 234 ? 21.580 92.536 46.394 1.00 8.92 252 TYR A CA 1
ATOM 3104 C C . TYR A 1 234 ? 22.411 93.015 47.580 1.00 10.38 252 TYR A C 1
ATOM 3105 O O . TYR A 1 234 ? 23.012 92.180 48.278 1.00 9.79 252 TYR A O 1
ATOM 3123 N N . PRO A 1 235 ? 22.468 94.340 47.827 1.00 9.25 253 PRO A N 1
ATOM 3124 C CA . PRO A 1 235 ? 21.883 95.394 47.011 1.00 7.41 253 PRO A CA 1
ATOM 3125 C C . PRO A 1 235 ? 22.445 95.402 45.612 1.00 9.08 253 PRO A C 1
ATOM 3126 O O . PRO A 1 235 ? 23.573 94.954 45.385 1.00 9.43 253 PRO A O 1
ATOM 3137 N N . GLY A 1 236 ? 21.649 95.827 44.650 1.00 8.28 254 GLY A N 1
ATOM 3138 C CA . GLY A 1 236 ? 22.132 95.959 43.294 1.00 7.78 254 GLY A CA 1
ATOM 3139 C C . GLY A 1 236 ? 23.220 97.012 43.143 1.00 8.83 254 GLY A C 1
ATOM 3140 O O . GLY A 1 236 ? 23.555 97.740 44.083 1.00 9.51 254 GLY A O 1
ATOM 3144 N N . PHE A 1 237 ? 23.744 97.108 41.930 1.00 9.00 255 PHE A N 1
ATOM 3145 C CA . PHE A 1 237 ? 24.920 97.936 41.679 1.00 9.28 255 PHE A CA 1
ATOM 3146 C C . PHE A 1 237 ? 24.781 98.818 40.450 1.00 11.19 255 PHE A C 1
ATOM 3147 O O . PHE A 1 237 ? 25.773 99.417 40.028 1.00 10.96 255 PHE A O 1
ATOM 3164 N N . HIS A 1 238 ? 23.588 98.947 39.865 1.00 9.54 256 HIS A N 1
ATOM 3165 C CA . HIS A 1 238 ? 23.542 99.650 38.597 1.00 9.66 256 HIS A CA 1
ATOM 3166 C C . HIS A 1 238 ? 22.369 100.562 38.282 1.00 10.34 256 HIS A C 1
ATOM 3167 O O . HIS A 1 238 ? 22.541 101.465 37.470 1.00 11.32 256 HIS A O 1
ATOM 3182 N N . SER A 1 239 ? 21.187 100.379 38.874 1.00 8.58 257 SER A N 1
ATOM 3183 C CA . SER A 1 239 ? 20.023 101.152 38.470 1.00 8.12 257 SER A CA 1
ATOM 3184 C C . SER A 1 239 ? 19.233 101.663 39.673 1.00 8.37 257 SER A C 1
ATOM 3185 O O . SER A 1 239 ? 18.715 100.869 40.465 1.00 9.26 257 SER A O 1
ATOM 3193 N N . LEU A 1 240 ? 19.142 102.979 39.820 1.00 9.09 258 LEU A N 1
ATOM 3194 C CA . LEU A 1 240 ? 18.455 103.597 40.931 1.00 10.87 258 LEU A CA 1
ATOM 3195 C C . LEU A 1 240 ? 17.788 104.863 40.383 1.00 13.88 258 LEU A C 1
ATOM 3196 O O . LEU A 1 240 ? 18.388 105.945 40.409 1.00 12.07 258 LEU A O 1
ATOM 3212 N N . PRO A 1 241 ? 16.570 104.742 39.843 1.00 12.08 259 PRO A N 1
ATOM 3213 C CA . PRO A 1 241 ? 15.957 105.886 39.162 1.00 13.08 259 PRO A CA 1
ATOM 3214 C C . PRO A 1 241 ? 15.570 107.043 40.088 1.00 15.75 259 PRO A C 1
ATOM 3215 O O . PRO A 1 241 ? 15.100 106.846 41.201 1.00 14.19 259 PRO A O 1
ATOM 3226 N N . LEU A 1 242 ? 15.773 108.263 39.600 1.00 10.99 260 LEU A N 1
ATOM 3227 C CA . LEU A 1 242 ? 15.420 109.489 40.315 1.00 11.11 260 LEU A CA 1
ATOM 3228 C C . LEU A 1 242 ? 14.007 109.903 39.942 1.00 15.88 260 LEU A C 1
ATOM 3229 O O . LEU A 1 242 ? 13.698 110.074 38.767 1.00 16.95 260 LEU A O 1
ATOM 3245 N N . VAL A 1 243 ? 13.162 110.024 40.958 1.00 12.66 261 VAL A N 1
ATOM 3246 C CA . VAL A 1 243 ? 11.821 110.590 40.792 1.00 11.95 261 VAL A CA 1
ATOM 3247 C C . VAL A 1 243 ? 11.822 111.971 41.431 1.00 13.08 261 VAL A C 1
ATOM 3248 O O . VAL A 1 243 ? 12.222 112.149 42.588 1.00 16.63 261 VAL A O 1
ATOM 3261 N N . GLU A 1 244 ? 11.498 112.975 40.629 1.00 12.77 262 GLU A N 1
ATOM 3262 C CA . GLU A 1 244 ? 11.485 114.343 41.122 1.00 13.76 262 GLU A CA 1
ATOM 3263 C C . GLU A 1 244 ? 10.096 114.747 41.595 1.00 13.60 262 GLU A C 1
ATOM 3264 O O . GLU A 1 244 ? 9.084 114.306 41.015 1.00 13.55 262 GLU A O 1
ATOM 3276 N N . VAL A 1 245 ? 10.059 115.551 42.658 1.00 12.15 263 VAL A N 1
ATOM 3277 C CA . VAL A 1 245 ? 8.854 116.256 43.092 1.00 12.27 263 VAL A CA 1
ATOM 3278 C C . VAL A 1 245 ? 9.155 117.722 42.828 1.00 13.79 263 VAL A C 1
ATOM 3279 O O . VAL A 1 245 ? 10.070 118.298 43.422 1.00 13.94 263 VAL A O 1
ATOM 3292 N N . SER A 1 246 ? 8.409 118.294 41.892 1.00 14.36 264 SER A N 1
ATOM 3293 C CA . SER A 1 246 ? 8.659 119.650 41.405 1.00 15.15 264 SER A CA 1
ATOM 3294 C C . SER A 1 246 ? 7.337 120.361 41.146 1.00 15.97 264 SER A C 1
ATOM 3295 O O . SER A 1 246 ? 6.315 119.701 40.907 1.00 15.53 264 SER A O 1
ATOM 3320 N N . ASN A 1 248 ? 5.278 124.406 39.898 1.00 20.66 266 ASN A N 1
ATOM 3321 C CA . ASN A 1 248 ? 5.335 125.671 39.217 1.00 22.22 266 ASN A CA 1
ATOM 3322 C C . ASN A 1 248 ? 6.170 126.643 40.017 1.00 23.06 266 ASN A C 1
ATOM 3323 O O . ASN A 1 248 ? 5.920 126.875 41.183 1.00 23.25 266 ASN A O 1
ATOM 3334 N N . LYS A 1 249 ? 7.191 127.227 39.401 1.00 23.72 267 LYS A N 1
ATOM 3335 C CA . LYS A 1 249 ? 8.133 128.039 40.158 1.00 25.52 267 LYS A CA 1
ATOM 3336 C C . LYS A 1 249 ? 7.555 129.385 40.606 1.00 26.24 267 LYS A C 1
ATOM 3337 O O . LYS A 1 249 ? 7.806 129.828 41.717 1.00 26.71 267 LYS A O 1
ATOM 3356 N N . GLN A 1 250 ? 6.703 129.988 39.779 1.00 27.28 268 GLN A N 1
ATOM 3357 C CA . GLN A 1 250 ? 6.001 131.211 40.184 1.00 29.00 268 GLN A CA 1
ATOM 3358 C C . GLN A 1 250 ? 5.145 130.981 41.419 1.00 28.70 268 GLN A C 1
ATOM 3359 O O . GLN A 1 250 ? 5.148 131.786 42.350 1.00 29.78 268 GLN A O 1
ATOM 3373 N N . LYS A 1 251 ? 4.444 129.848 41.465 1.00 27.32 269 LYS A N 1
ATOM 3374 C CA . LYS A 1 251 ? 3.586 129.579 42.611 1.00 27.13 269 LYS A CA 1
ATOM 3375 C C . LYS A 1 251 ? 4.422 129.272 43.831 1.00 26.55 269 LYS A C 1
ATOM 3376 O O . LYS A 1 251 ? 4.104 129.697 44.931 1.00 28.29 269 LYS A O 1
ATOM 3395 N N . TRP A 1 252 ? 5.504 128.530 43.631 1.00 25.36 270 TRP A N 1
ATOM 3396 C CA . TRP A 1 252 ? 6.440 128.239 44.705 1.00 25.70 270 TRP A CA 1
ATOM 3397 C C . TRP A 1 252 ? 6.999 129.538 45.285 1.00 26.64 270 TRP A C 1
ATOM 3398 O O . TRP A 1 252 ? 6.983 129.755 46.496 1.00 27.18 270 TRP A O 1
ATOM 3419 N N . ASP A 1 253 ? 7.485 130.398 44.408 1.00 27.61 271 ASP A N 1
ATOM 3420 C CA . ASP A 1 253 ? 8.103 131.657 44.839 1.00 29.35 271 ASP A CA 1
ATOM 3421 C C . ASP A 1 253 ? 7.152 132.617 45.574 1.00 32.60 271 ASP A C 1
ATOM 3422 O O . ASP A 1 253 ? 7.615 133.511 46.282 1.00 35.92 271 ASP A O 1
ATOM 3431 N N . ALA A 1 254 ? 5.846 132.424 45.409 1.00 30.77 272 ALA A N 1
ATOM 3432 C CA . ALA A 1 254 ? 4.838 133.266 46.061 1.00 32.29 272 ALA A CA 1
ATOM 3433 C C . ALA A 1 254 ? 4.520 132.797 47.483 1.00 34.63 272 ALA A C 1
ATOM 3434 O O . ALA A 1 254 ? 3.845 133.497 48.233 1.00 36.16 272 ALA A O 1
ATOM 3441 N N . LEU A 1 255 ? 4.969 131.596 47.851 1.00 30.35 273 LEU A N 1
ATOM 3442 C CA . LEU A 1 255 ? 4.709 131.090 49.198 1.00 31.53 273 LEU A CA 1
ATOM 3443 C C . LEU A 1 255 ? 5.640 131.761 50.222 1.00 31.41 273 LEU A C 1
ATOM 3444 O O . LEU A 1 255 ? 6.715 132.234 49.877 1.00 33.01 273 LEU A O 1
ATOM 3460 N N . THR A 1 256 ? 5.194 131.793 51.477 1.00 33.96 274 THR A N 1
ATOM 3461 C CA . THR A 1 256 ? 6.005 132.262 52.593 1.00 33.35 274 THR A CA 1
ATOM 3462 C C . THR A 1 256 ? 7.106 131.225 52.884 1.00 37.12 274 THR A C 1
ATOM 3463 O O . THR A 1 256 ? 6.976 130.057 52.512 1.00 35.34 274 THR A O 1
ATOM 3474 N N . PRO A 1 257 ? 8.205 131.649 53.529 1.00 32.98 275 PRO A N 1
ATOM 3475 C CA . PRO A 1 257 ? 9.297 130.730 53.865 1.00 36.29 275 PRO A CA 1
ATOM 3476 C C . PRO A 1 257 ? 8.836 129.557 54.721 1.00 35.02 275 PRO A C 1
ATOM 3477 O O . PRO A 1 257 ? 9.295 128.425 54.512 1.00 32.39 275 PRO A O 1
ATOM 3488 N N . GLU A 1 258 ? 7.940 129.807 55.669 1.00 39.06 276 GLU A N 1
ATOM 3489 C CA . GLU A 1 258 ? 7.493 128.750 56.565 1.00 38.22 276 GLU A CA 1
ATOM 3490 C C . GLU A 1 258 ? 6.691 127.682 55.810 1.00 36.31 276 GLU A C 1
ATOM 3491 O O . GLU A 1 258 ? 6.813 126.496 56.107 1.00 31.19 276 GLU A O 1
ATOM 3503 N N . LEU A 1 259 ? 5.901 128.084 54.817 1.00 34.94 277 LEU A N 1
ATOM 3504 C CA . LEU A 1 259 ? 5.143 127.123 54.017 1.00 30.02 277 LEU A CA 1
ATOM 3505 C C . LEU A 1 259 ? 6.052 126.365 53.054 1.00 29.21 277 LEU A C 1
ATOM 3506 O O . LEU A 1 259 ? 5.867 125.160 52.842 1.00 24.99 277 LEU A O 1
ATOM 3522 N N . GLN A 1 260 ? 7.013 127.055 52.445 1.00 26.39 278 GLN A N 1
ATOM 3523 C CA . GLN A 1 260 ? 8.004 126.358 51.607 1.00 25.00 278 GLN A CA 1
ATOM 3524 C C . GLN A 1 260 ? 8.709 125.296 52.431 1.00 25.20 278 GLN A C 1
ATOM 3525 O O . GLN A 1 260 ? 8.899 124.161 51.978 1.00 24.73 278 GLN A O 1
ATOM 3539 N N . ALA A 1 261 ? 9.114 125.666 53.642 1.00 25.58 279 ALA A N 1
ATOM 3540 C CA . ALA A 1 261 ? 9.833 124.739 54.510 1.00 25.85 279 ALA A CA 1
ATOM 3541 C C . ALA A 1 261 ? 8.960 123.554 54.879 1.00 25.94 279 ALA A C 1
ATOM 3542 O O . ALA A 1 261 ? 9.447 122.427 54.971 1.00 24.64 279 ALA A O 1
ATOM 3549 N N . LYS A 1 262 ? 7.669 123.783 55.066 1.00 26.75 280 LYS A N 1
ATOM 3550 C CA . LYS A 1 262 ? 6.757 122.701 55.398 1.00 25.80 280 LYS A CA 1
ATOM 3551 C C . LYS A 1 262 ? 6.549 121.759 54.222 1.00 25.39 280 LYS A C 1
ATOM 3552 O O . LYS A 1 262 ? 6.495 120.539 54.405 1.00 23.34 280 LYS A O 1
ATOM 3571 N N . ILE A 1 263 ? 6.435 122.310 53.018 1.00 21.79 281 ILE A N 1
ATOM 3572 C CA . ILE A 1 263 ? 6.309 121.474 51.817 1.00 21.34 281 ILE A CA 1
ATOM 3573 C C . ILE A 1 263 ? 7.588 120.666 51.577 1.00 19.85 281 ILE A C 1
ATOM 3574 O O . ILE A 1 263 ? 7.531 119.472 51.252 1.00 18.34 281 ILE A O 1
ATOM 3590 N N . THR A 1 264 ? 8.749 121.277 51.763 1.00 21.63 282 THR A N 1
ATOM 3591 C CA . THR A 1 264 ? 10.000 120.539 51.630 1.00 19.81 282 THR A CA 1
ATOM 3592 C C . THR A 1 264 ? 10.047 119.438 52.685 1.00 19.72 282 THR A C 1
ATOM 3593 O O . THR A 1 264 ? 10.477 118.313 52.411 1.00 18.99 282 THR A O 1
ATOM 3604 N N . GLU A 1 265 ? 9.568 119.739 53.883 1.00 22.39 283 GLU A N 1
ATOM 3605 C CA . GLU A 1 265 ? 9.551 118.765 54.965 1.00 24.28 283 GLU A CA 1
ATOM 3606 C C . GLU A 1 265 ? 8.624 117.596 54.616 1.00 22.61 283 GLU A C 1
ATOM 3607 O O . GLU A 1 265 ? 8.987 116.430 54.800 1.00 19.87 283 GLU A O 1
ATOM 3619 N N . ALA A 1 266 ? 7.430 117.911 54.109 1.00 19.28 284 ALA A N 1
ATOM 3620 C CA . ALA A 1 266 ? 6.480 116.883 53.687 1.00 19.46 284 ALA A CA 1
ATOM 3621 C C . ALA A 1 266 ? 7.096 115.967 52.639 1.00 19.94 284 ALA A C 1
ATOM 3622 O O . ALA A 1 266 ? 6.919 114.747 52.670 1.00 17.16 284 ALA A O 1
ATOM 3629 N N . GLN A 1 267 ? 7.806 116.567 51.696 1.00 16.63 285 GLN A N 1
ATOM 3630 C CA . GLN A 1 267 ? 8.460 115.810 50.633 1.00 15.71 285 GLN A CA 1
ATOM 3631 C C . GLN A 1 267 ? 9.495 114.863 51.210 1.00 15.23 285 GLN A C 1
ATOM 3632 O O . GLN A 1 267 ? 9.598 113.717 50.767 1.00 14.20 285 GLN A O 1
ATOM 3646 N N . LYS A 1 268 ? 10.274 115.349 52.174 1.00 14.89 286 LYS A N 1
ATOM 3647 C CA . LYS A 1 268 ? 11.301 114.540 52.828 1.00 15.11 286 LYS A CA 1
ATOM 3648 C C . LYS A 1 268 ? 10.653 113.358 53.550 1.00 16.52 286 LYS A C 1
ATOM 3649 O O . LYS A 1 268 ? 11.173 112.241 53.540 1.00 15.33 286 LYS A O 1
ATOM 3668 N N . ILE A 1 269 ? 9.508 113.598 54.175 1.00 16.64 287 ILE A N 1
ATOM 3669 C CA . ILE A 1 269 ? 8.800 112.525 54.865 1.00 16.57 287 ILE A CA 1
ATOM 3670 C C . ILE A 1 269 ? 8.313 111.478 53.861 1.00 14.03 287 ILE A C 1
ATOM 3671 O O . ILE A 1 269 ? 8.471 110.275 54.080 1.00 15.36 287 ILE A O 1
ATOM 3687 N N . PHE A 1 270 ? 7.733 111.923 52.752 1.00 13.71 288 PHE A N 1
ATOM 3688 C CA . PHE A 1 270 ? 7.336 111.015 51.689 1.00 11.88 288 PHE A CA 1
ATOM 3689 C C . PHE A 1 270 ? 8.549 110.201 51.209 1.00 11.07 288 PHE A C 1
ATOM 3690 O O . PHE A 1 270 ? 8.489 108.973 51.104 1.00 10.94 288 PHE A O 1
ATOM 3707 N N . GLN A 1 271 ? 9.648 110.906 50.932 1.00 11.27 289 GLN A N 1
ATOM 3708 C CA . GLN A 1 271 ? 10.852 110.260 50.437 1.00 11.13 289 GLN A CA 1
ATOM 3709 C C . GLN A 1 271 ? 11.293 109.142 51.384 1.00 10.69 289 GLN A C 1
ATOM 3710 O O . GLN A 1 271 ? 11.575 108.018 50.950 1.00 10.72 289 GLN A O 1
ATOM 3724 N N . GLN A 1 272 ? 11.372 109.448 52.670 1.00 11.70 290 GLN A N 1
ATOM 3725 C CA . GLN A 1 272 ? 11.862 108.485 53.652 1.00 14.36 290 GLN A CA 1
ATOM 3726 C C . GLN A 1 272 ? 10.900 107.315 53.856 1.00 12.74 290 GLN A C 1
ATOM 3727 O O . GLN A 1 272 ? 11.315 106.169 54.013 1.00 12.93 290 GLN A O 1
ATOM 3741 N N . THR A 1 273 ? 9.607 107.605 53.848 1.00 11.79 291 THR A N 1
ATOM 3742 C CA . THR A 1 273 ? 8.604 106.554 54.000 1.00 11.66 291 THR A CA 1
ATOM 3743 C C . THR A 1 273 ? 8.688 105.596 52.820 1.00 10.71 291 THR A C 1
ATOM 3744 O O . THR A 1 273 ? 8.582 104.371 52.991 1.00 10.61 291 THR A O 1
ATOM 3755 N N . GLN A 1 274 ? 8.852 106.137 51.623 1.00 9.54 292 GLN A N 1
ATOM 3756 C CA . GLN A 1 274 ? 8.988 105.332 50.426 1.00 9.03 292 GLN A CA 1
ATOM 3757 C C . GLN A 1 274 ? 10.251 104.459 50.495 1.00 10.82 292 GLN A C 1
ATOM 3758 O O . GLN A 1 274 ? 10.191 103.255 50.288 1.00 9.21 292 GLN A O 1
ATOM 3772 N N . ILE A 1 275 ? 11.392 105.055 50.814 1.00 9.68 293 ILE A N 1
ATOM 3773 C CA . ILE A 1 275 ? 12.626 104.280 50.870 1.00 9.70 293 ILE A CA 1
ATOM 3774 C C . ILE A 1 275 ? 12.535 103.184 51.918 1.00 10.79 293 ILE A C 1
ATOM 3775 O O . ILE A 1 275 ? 12.967 102.068 51.672 1.00 9.00 293 ILE A O 1
ATOM 3791 N N . ASP A 1 276 ? 11.970 103.488 53.077 1.00 11.06 294 ASP A N 1
ATOM 3792 C CA . ASP A 1 276 ? 11.896 102.495 54.143 1.00 10.45 294 ASP A CA 1
ATOM 3793 C C . ASP A 1 276 ? 10.906 101.388 53.777 1.00 10.72 294 ASP A C 1
ATOM 3794 O O . ASP A 1 276 ? 11.142 100.209 54.064 1.00 11.29 294 ASP A O 1
ATOM 3803 N N . THR A 1 277 ? 9.819 101.731 53.107 1.00 9.67 295 THR A N 1
ATOM 3804 C CA . THR A 1 277 ? 8.845 100.729 52.692 1.00 10.02 295 THR A CA 1
ATOM 3805 C C . THR A 1 277 ? 9.463 99.776 51.663 1.00 9.44 295 THR A C 1
ATOM 3806 O O . THR A 1 277 ? 9.329 98.554 51.745 1.00 9.55 295 THR A O 1
ATOM 3817 N N . LEU A 1 278 ? 10.168 100.330 50.694 1.00 8.50 296 LEU A N 1
ATOM 3818 C CA . LEU A 1 278 ? 10.872 99.542 49.687 1.00 7.30 296 LEU A CA 1
ATOM 3819 C C . LEU A 1 278 ? 11.900 98.631 50.353 1.00 8.28 296 LEU A C 1
ATOM 3820 O O . LEU A 1 278 ? 12.050 97.476 49.979 1.00 8.48 296 LEU A O 1
ATOM 3836 N N . HIS A 1 279 ? 12.637 99.177 51.309 1.00 7.98 297 HIS A N 1
ATOM 3837 C CA . HIS A 1 279 ? 13.662 98.409 51.990 1.00 8.72 297 HIS A CA 1
ATOM 3838 C C . HIS A 1 279 ? 13.041 97.212 52.684 1.00 9.39 297 HIS A C 1
ATOM 3839 O O . HIS A 1 279 ? 13.519 96.089 52.549 1.00 9.38 297 HIS A O 1
ATOM 3853 N N . GLN A 1 280 ? 11.967 97.419 53.428 1.00 9.72 298 GLN A N 1
ATOM 3854 C CA . GLN A 1 280 ? 11.337 96.316 54.158 1.00 11.21 298 GLN A CA 1
ATOM 3855 C C . GLN A 1 280 ? 10.821 95.233 53.235 1.00 10.68 298 GLN A C 1
ATOM 3856 O O . GLN A 1 280 ? 10.973 94.044 53.530 1.00 10.84 298 GLN A O 1
ATOM 3870 N N . ARG A 1 281 ? 10.241 95.614 52.116 1.00 9.39 299 ARG A N 1
ATOM 3871 C CA . ARG A 1 281 ? 9.717 94.635 51.183 1.00 9.12 299 ARG A CA 1
ATOM 3872 C C . ARG A 1 281 ? 10.878 93.828 50.595 1.00 10.15 299 ARG A C 1
ATOM 3873 O O . ARG A 1 281 ? 10.776 92.611 50.416 1.00 9.05 299 ARG A O 1
ATOM 3894 N N . ASP A 1 282 ? 11.975 94.501 50.246 1.00 7.80 300 ASP A N 1
ATOM 3895 C CA . ASP A 1 282 ? 13.155 93.761 49.788 1.00 8.42 300 ASP A CA 1
ATOM 3896 C C . ASP A 1 282 ? 13.681 92.802 50.852 1.00 9.62 300 ASP A C 1
ATOM 3897 O O . ASP A 1 282 ? 14.021 91.662 50.542 1.00 8.87 300 ASP A O 1
ATOM 3906 N N . LEU A 1 283 ? 13.781 93.263 52.101 1.00 8.96 301 LEU A N 1
ATOM 3907 C CA . LEU A 1 283 ? 14.285 92.403 53.177 1.00 11.36 301 LEU A CA 1
ATOM 3908 C C . LEU A 1 283 ? 13.387 91.188 53.361 1.00 11.10 301 LEU A C 1
ATOM 3909 O O . LEU A 1 283 ? 13.883 90.079 53.589 1.00 11.38 301 LEU A O 1
ATOM 3925 N N . GLU A 1 284 ? 12.081 91.373 53.270 1.00 10.07 302 GLU A N 1
ATOM 3926 C CA . GLU A 1 284 ? 11.150 90.239 53.330 1.00 11.08 302 GLU A CA 1
ATOM 3927 C C . GLU A 1 284 ? 11.471 89.190 52.275 1.00 9.91 302 GLU A C 1
ATOM 3928 O O . GLU A 1 284 ? 11.468 87.980 52.539 1.00 12.20 302 GLU A O 1
ATOM 3940 N N . ALA A 1 285 ? 11.695 89.668 51.068 1.00 9.82 303 ALA A N 1
ATOM 3941 C CA . ALA A 1 285 ? 11.952 88.805 49.940 1.00 9.30 303 ALA A CA 1
ATOM 3942 C C . ALA A 1 285 ? 13.315 88.128 50.060 1.00 10.16 303 ALA A C 1
ATOM 3943 O O . ALA A 1 285 ? 13.445 86.956 49.721 1.00 10.14 303 ALA A O 1
ATOM 3950 N N . VAL A 1 286 ? 14.334 88.854 50.528 1.00 9.03 304 VAL A N 1
ATOM 3951 C CA . VAL A 1 286 ? 15.665 88.249 50.685 1.00 9.81 304 VAL A CA 1
ATOM 3952 C C . VAL A 1 286 ? 15.613 87.138 51.726 1.00 14.29 304 VAL A C 1
ATOM 3953 O O . VAL A 1 286 ? 16.217 86.075 51.559 1.00 11.76 304 VAL A O 1
ATOM 3966 N N . GLU A 1 287 ? 14.873 87.372 52.797 1.00 11.76 305 GLU A N 1
ATOM 3967 C CA . GLU A 1 287 ? 14.729 86.410 53.875 1.00 14.33 305 GLU A CA 1
ATOM 3968 C C . GLU A 1 287 ? 14.106 85.129 53.321 1.00 13.46 305 GLU A C 1
ATOM 3969 O O . GLU A 1 287 ? 14.574 84.021 53.613 1.00 14.40 305 GLU A O 1
ATOM 3981 N N . ALA A 1 288 ? 13.085 85.274 52.481 1.00 11.69 306 ALA A N 1
ATOM 3982 C CA . ALA A 1 288 ? 12.432 84.137 51.855 1.00 14.10 306 ALA A CA 1
ATOM 3983 C C . ALA A 1 288 ? 13.386 83.409 50.910 1.00 11.57 306 ALA A C 1
ATOM 3984 O O . ALA A 1 288 ? 13.452 82.173 50.899 1.00 13.22 306 ALA A O 1
ATOM 3991 N N . ALA A 1 289 ? 14.132 84.154 50.112 1.00 12.27 307 ALA A N 1
ATOM 3992 C CA . ALA A 1 289 ? 15.126 83.534 49.232 1.00 12.76 307 ALA A CA 1
ATOM 3993 C C . ALA A 1 289 ? 16.141 82.709 50.016 1.00 11.87 307 ALA A C 1
ATOM 3994 O O . ALA A 1 289 ? 16.437 81.552 49.681 1.00 14.27 307 ALA A O 1
ATOM 4001 N N . LYS A 1 290 ? 16.693 83.275 51.075 1.00 12.89 308 LYS A N 1
ATOM 4002 C CA . LYS A 1 290 ? 17.722 82.571 51.825 1.00 16.43 308 LYS A CA 1
ATOM 4003 C C . LYS A 1 290 ? 17.158 81.356 52.547 1.00 17.94 308 LYS A C 1
ATOM 4004 O O . LYS A 1 290 ? 17.852 80.355 52.691 1.00 17.72 308 LYS A O 1
ATOM 4023 N N . ALA A 1 291 ? 15.890 81.398 52.948 1.00 16.03 309 ALA A N 1
ATOM 4024 C CA . ALA A 1 291 ? 15.320 80.316 53.741 1.00 20.58 309 ALA A CA 1
ATOM 4025 C C . ALA A 1 291 ? 15.078 79.071 52.895 1.00 17.52 309 ALA A C 1
ATOM 4026 O O . ALA A 1 291 ? 14.939 77.967 53.432 1.00 21.40 309 ALA A O 1
ATOM 4033 N N . GLY A 1 292 ? 15.024 79.237 51.580 1.00 17.78 310 GLY A N 1
ATOM 4034 C CA . GLY A 1 292 ? 14.847 78.112 50.679 1.00 18.94 310 GLY A CA 1
ATOM 4035 C C . GLY A 1 292 ? 16.099 77.271 50.482 1.00 18.26 310 GLY A C 1
ATOM 4036 O O . GLY A 1 292 ? 16.029 76.155 49.967 1.00 25.09 310 GLY A O 1
ATOM 4040 N N . GLY A 1 293 ? 17.255 77.812 50.850 1.00 17.90 311 GLY A N 1
ATOM 4041 C CA . GLY A 1 293 ? 18.494 77.057 50.827 1.00 20.09 311 GLY A CA 1
ATOM 4042 C C . GLY A 1 293 ? 19.177 76.893 49.480 1.00 19.40 311 GLY A C 1
ATOM 4043 O O . GLY A 1 293 ? 20.250 76.281 49.415 1.00 21.93 311 GLY A O 1
ATOM 4047 N N . LYS A 1 294 ? 18.584 77.408 48.412 1.00 16.15 312 LYS A N 1
ATOM 4048 C CA . LYS A 1 294 ? 19.143 77.248 47.068 1.00 16.16 312 LYS A CA 1
ATOM 4049 C C . LYS A 1 294 ? 19.710 78.541 46.491 1.00 16.10 312 LYS A C 1
ATOM 4050 O O . LYS A 1 294 ? 20.614 78.519 45.648 1.00 21.57 312 LYS A O 1
ATOM 4069 N N . ILE A 1 295 ? 19.197 79.674 46.940 1.00 12.98 313 ILE A N 1
ATOM 4070 C CA . ILE A 1 295 ? 19.555 80.955 46.369 1.00 12.00 313 ILE A CA 1
ATOM 4071 C C . ILE A 1 295 ? 20.704 81.578 47.175 1.00 16.17 313 ILE A C 1
ATOM 4072 O O . ILE A 1 295 ? 20.659 81.601 48.402 1.00 17.24 313 ILE A O 1
ATOM 4088 N N . THR A 1 296 ? 21.735 82.030 46.469 1.00 12.75 314 THR A N 1
ATOM 4089 C CA . THR A 1 296 ? 22.883 82.713 47.080 1.00 12.66 314 THR A CA 1
ATOM 4090 C C . THR A 1 296 ? 22.758 84.194 46.791 1.00 13.03 314 THR A C 1
ATOM 4091 O O . THR A 1 296 ? 22.749 84.622 45.637 1.00 11.31 314 THR A O 1
ATOM 4102 N N . VAL A 1 297 ? 22.614 84.998 47.835 1.00 13.62 315 VAL A N 1
ATOM 4103 C CA . VAL A 1 297 ? 22.447 86.432 47.647 1.00 13.07 315 VAL A CA 1
ATOM 4104 C C . VAL A 1 297 ? 23.812 87.095 47.804 1.00 13.38 315 VAL A C 1
ATOM 4105 O O . VAL A 1 297 ? 24.392 87.062 48.884 1.00 17.15 315 VAL A O 1
ATOM 4118 N N . HIS A 1 298 ? 24.329 87.655 46.719 1.00 12.01 316 HIS A N 1
ATOM 4119 C CA . HIS A 1 298 ? 25.679 88.234 46.730 1.00 13.53 316 HIS A CA 1
ATOM 4120 C C . HIS A 1 298 ? 25.608 89.721 46.999 1.00 13.44 316 HIS A C 1
ATOM 4121 O O . HIS A 1 298 ? 24.883 90.442 46.321 1.00 12.13 316 HIS A O 1
ATOM 4136 N N . ASP A 1 299 ? 26.356 90.185 47.995 1.00 14.82 317 ASP A N 1
ATOM 4137 C CA . ASP A 1 299 ? 26.490 91.617 48.295 1.00 14.97 317 ASP A CA 1
ATOM 4138 C C . ASP A 1 299 ? 27.904 92.051 47.899 1.00 15.25 317 ASP A C 1
ATOM 4139 O O . ASP A 1 299 ? 28.875 91.751 48.607 1.00 16.05 317 ASP A O 1
ATOM 4148 N N . TRP A 1 300 ? 28.043 92.698 46.747 1.00 13.43 318 TRP A N 1
ATOM 4149 C CA . TRP A 1 300 ? 29.373 93.053 46.252 1.00 13.91 318 TRP A CA 1
ATOM 4150 C C . TRP A 1 300 ? 30.100 93.912 47.279 1.00 15.17 318 TRP A C 1
ATOM 4151 O O . TRP A 1 300 ? 29.498 94.760 47.929 1.00 15.18 318 TRP A O 1
ATOM 4172 N N . SER A 1 301 ? 31.404 93.680 47.438 1.00 15.71 319 SER A N 1
ATOM 4173 C CA . SER A 1 301 ? 32.183 94.513 48.343 1.00 16.03 319 SER A CA 1
ATOM 4174 C C . SER A 1 301 ? 32.216 95.966 47.902 1.00 17.74 319 SER A C 1
ATOM 4175 O O . SER A 1 301 ? 31.980 96.299 46.744 1.00 17.29 319 SER A O 1
ATOM 4183 N N . ASP A 1 302 ? 32.543 96.841 48.835 1.00 18.16 320 ASP A N 1
ATOM 4184 C CA . ASP A 1 302 ? 32.751 98.239 48.492 1.00 17.88 320 ASP A CA 1
ATOM 4185 C C . ASP A 1 302 ? 33.771 98.417 47.360 1.00 16.99 320 ASP A C 1
ATOM 4186 O O . ASP A 1 302 ? 33.597 99.276 46.493 1.00 17.72 320 ASP A O 1
ATOM 4195 N N . GLU A 1 303 ? 34.857 97.653 47.419 1.00 18.33 321 GLU A N 1
ATOM 4196 C CA . GLU A 1 303 ? 35.890 97.716 46.386 1.00 23.14 321 GLU A CA 1
ATOM 4197 C C . GLU A 1 303 ? 35.373 97.322 45.010 1.00 18.30 321 GLU A C 1
ATOM 4198 O O . GLU A 1 303 ? 35.703 97.942 44.011 1.00 19.39 321 GLU A O 1
ATOM 4210 N N . GLU A 1 304 ? 34.536 96.291 44.947 1.00 16.54 322 GLU A N 1
ATOM 4211 C CA . GLU A 1 304 ? 34.012 95.871 43.660 1.00 17.33 322 GLU A CA 1
ATOM 4212 C C . GLU A 1 304 ? 33.010 96.915 43.142 1.00 14.53 322 GLU A C 1
ATOM 4213 O O . GLU A 1 304 ? 32.961 97.206 41.961 1.00 14.74 322 GLU A O 1
ATOM 4225 N N . ARG A 1 305 ? 32.240 97.498 44.037 1.00 14.12 323 ARG A N 1
ATOM 4226 C CA . ARG A 1 305 ? 31.314 98.545 43.646 1.00 13.84 323 ARG A CA 1
ATOM 4227 C C . ARG A 1 305 ? 32.066 99.772 43.131 1.00 13.95 323 ARG A C 1
ATOM 4228 O O . ARG A 1 305 ? 31.664 100.405 42.154 1.00 14.14 323 ARG A O 1
ATOM 4249 N N . ALA A 1 306 ? 33.176 100.120 43.789 1.00 15.37 324 ALA A N 1
ATOM 4250 C CA . ALA A 1 306 ? 34.019 101.229 43.316 1.00 16.05 324 ALA A CA 1
ATOM 4251 C C . ALA A 1 306 ? 34.611 100.905 41.941 1.00 16.24 324 ALA A C 1
ATOM 4252 O O . ALA A 1 306 ? 34.697 101.778 41.086 1.00 16.39 324 ALA A O 1
ATOM 4259 N N . LYS A 1 307 ? 34.993 99.653 41.720 1.00 16.35 325 LYS A N 1
ATOM 4260 C CA . LYS A 1 307 ? 35.471 99.245 40.409 1.00 17.52 325 LYS A CA 1
ATOM 4261 C C . LYS A 1 307 ? 34.357 99.402 39.361 1.00 15.97 325 LYS A C 1
ATOM 4262 O O . LYS A 1 307 ? 34.597 99.869 38.252 1.00 16.41 325 LYS A O 1
ATOM 4281 N N . PHE A 1 308 ? 33.132 99.017 39.710 1.00 14.29 326 PHE A N 1
ATOM 4282 C CA . PHE A 1 308 ? 32.024 99.173 38.770 1.00 14.89 326 PHE A CA 1
ATOM 4283 C C . PHE A 1 308 ? 31.779 100.657 38.443 1.00 13.39 326 PHE A C 1
ATOM 4284 O O . PHE A 1 308 ? 31.573 101.014 37.284 1.00 13.62 326 PHE A O 1
ATOM 4301 N N . ARG A 1 309 ? 31.871 101.520 39.446 1.00 14.46 327 ARG A N 1
ATOM 4302 C CA . ARG A 1 309 ? 31.778 102.963 39.181 1.00 13.92 327 ARG A CA 1
ATOM 4303 C C . ARG A 1 309 ? 32.803 103.443 38.170 1.00 14.99 327 ARG A C 1
ATOM 4304 O O . ARG A 1 309 ? 32.515 104.272 37.316 1.00 17.03 327 ARG A O 1
ATOM 4325 N N . GLY A 1 310 ? 34.013 102.923 38.288 1.00 15.92 328 GLY A N 1
ATOM 4326 C CA . GLY A 1 310 ? 35.087 103.337 37.408 1.00 17.13 328 GLY A CA 1
ATOM 4327 C C . GLY A 1 310 ? 34.823 102.930 35.973 1.00 17.74 328 GLY A C 1
ATOM 4328 O O . GLY A 1 310 ? 35.102 103.672 35.040 1.00 19.90 328 GLY A O 1
ATOM 4332 N N . ILE A 1 311 ? 34.269 101.741 35.781 1.00 16.16 329 ILE A N 1
ATOM 4333 C CA . ILE A 1 311 ? 33.923 101.327 34.435 1.00 16.76 329 ILE A CA 1
ATOM 4334 C C . ILE A 1 311 ? 32.793 102.218 33.915 1.00 15.47 329 ILE A C 1
ATOM 4335 O O . ILE A 1 311 ? 32.830 102.697 32.793 1.00 16.60 329 ILE A O 1
ATOM 4351 N N . ALA A 1 312 ? 31.785 102.426 34.748 1.00 14.43 330 ALA A N 1
ATOM 4352 C CA . ALA A 1 312 ? 30.619 103.201 34.355 1.00 13.85 330 ALA A CA 1
ATOM 4353 C C . ALA A 1 312 ? 31.003 104.643 34.019 1.00 14.74 330 ALA A C 1
ATOM 4354 O O . ALA A 1 312 ? 30.448 105.249 33.092 1.00 15.39 330 ALA A O 1
ATOM 4361 N N . ARG A 1 313 ? 31.967 105.172 34.757 1.00 15.82 331 ARG A N 1
ATOM 4362 C CA . ARG A 1 313 ? 32.398 106.562 34.582 1.00 16.49 331 ARG A CA 1
ATOM 4363 C C . ARG A 1 313 ? 32.838 106.831 33.149 1.00 17.46 331 ARG A C 1
ATOM 4364 O O . ARG A 1 313 ? 32.597 107.902 32.610 1.00 17.99 331 ARG A O 1
ATOM 4385 N N . GLY A 1 314 ? 33.517 105.871 32.531 1.00 18.29 332 GLY A N 1
ATOM 4386 C CA . GLY A 1 314 ? 33.904 106.028 31.142 1.00 21.04 332 GLY A CA 1
ATOM 4387 C C . GLY A 1 314 ? 32.702 106.260 30.237 1.00 19.93 332 GLY A C 1
ATOM 4388 O O . GLY A 1 314 ? 32.765 107.006 29.261 1.00 23.15 332 GLY A O 1
ATOM 4392 N N . GLU A 1 315 ? 31.585 105.627 30.568 1.00 17.12 333 GLU A N 1
ATOM 4393 C CA . GLU A 1 315 ? 30.351 105.837 29.819 1.00 16.71 333 GLU A CA 1
ATOM 4394 C C . GLU A 1 315 ? 29.670 107.144 30.215 1.00 17.96 333 GLU A C 1
ATOM 4395 O O . GLU A 1 315 ? 29.135 107.827 29.350 1.00 18.18 333 GLU A O 1
ATOM 4407 N N . TRP A 1 316 ? 29.683 107.495 31.501 1.00 16.03 334 TRP A N 1
ATOM 4408 C CA . TRP A 1 316 ? 29.149 108.808 31.899 1.00 16.12 334 TRP A CA 1
ATOM 4409 C C . TRP A 1 316 ? 29.876 109.921 31.142 1.00 17.65 334 TRP A C 1
ATOM 4410 O O . TRP A 1 316 ? 29.245 110.906 30.745 1.00 18.02 334 TRP A O 1
ATOM 4431 N N . GLU A 1 317 ? 31.189 109.773 30.958 1.00 18.66 335 GLU A N 1
ATOM 4432 C CA . GLU A 1 317 ? 31.992 110.821 30.337 1.00 20.28 335 GLU A CA 1
ATOM 4433 C C . GLU A 1 317 ? 31.598 111.010 28.882 1.00 21.40 335 GLU A C 1
ATOM 4434 O O . GLU A 1 317 ? 31.639 112.119 28.370 1.00 23.74 335 GLU A O 1
ATOM 4446 N N . LYS A 1 318 ? 31.208 109.937 28.206 1.00 20.50 336 LYS A N 1
ATOM 4447 C CA . LYS A 1 318 ? 30.736 110.074 26.830 1.00 21.27 336 LYS A CA 1
ATOM 4448 C C . LYS A 1 318 ? 29.463 110.891 26.800 1.00 22.05 336 LYS A C 1
ATOM 4449 O O . LYS A 1 318 ? 29.264 111.721 25.915 1.00 23.77 336 LYS A O 1
ATOM 4468 N N . VAL A 1 319 ? 28.592 110.664 27.772 1.00 19.40 337 VAL A N 1
ATOM 4469 C CA . VAL A 1 319 ? 27.350 111.409 27.832 1.00 19.04 337 VAL A CA 1
ATOM 4470 C C . VAL A 1 319 ? 27.657 112.866 28.182 1.00 19.95 337 VAL A C 1
ATOM 4471 O O . VAL A 1 319 ? 27.013 113.772 27.661 1.00 20.61 337 VAL A O 1
ATOM 4484 N N . ALA A 1 320 ? 28.619 113.069 29.074 1.00 20.08 338 ALA A N 1
ATOM 4485 C CA . ALA A 1 320 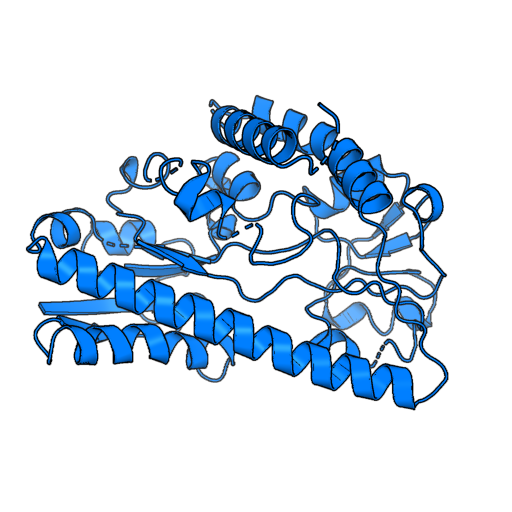? 29.031 114.412 29.488 1.00 21.08 338 ALA A CA 1
ATOM 4486 C C . ALA A 1 320 ? 29.410 115.264 28.292 1.00 22.84 338 ALA A C 1
ATOM 4487 O O . ALA A 1 320 ? 29.163 116.457 28.303 1.00 23.75 338 ALA A O 1
ATOM 4494 N N . GLY A 1 321 ? 30.016 114.667 27.271 1.00 23.58 339 GLY A N 1
ATOM 4495 C CA . GLY A 1 321 ? 30.459 115.428 26.109 1.00 25.47 339 GLY A CA 1
ATOM 4496 C C . GLY A 1 321 ? 29.322 115.867 25.192 1.00 26.35 339 GLY A C 1
ATOM 4497 O O . GLY A 1 321 ? 29.562 116.628 24.248 1.00 27.56 339 GLY A O 1
ATOM 4501 N N . GLN A 1 322 ? 28.096 115.417 25.466 1.00 24.42 340 GLN A N 1
ATOM 4502 C CA . GLN A 1 322 ? 26.966 115.652 24.567 1.00 24.78 340 GLN A CA 1
ATOM 4503 C C . GLN A 1 322 ? 26.243 116.980 24.828 1.00 28.90 340 GLN A C 1
ATOM 4504 O O . GLN A 1 322 ? 25.469 117.432 23.988 1.00 28.55 340 GLN A O 1
ATOM 4518 N N . SER A 1 323 ? 26.475 117.593 25.987 1.00 20.32 341 SER A N 1
ATOM 4519 C CA . SER A 1 323 ? 25.879 118.905 26.282 1.00 19.96 341 SER A CA 1
ATOM 4520 C C . SER A 1 323 ? 26.576 119.574 27.448 1.00 20.55 341 SER A C 1
ATOM 4521 O O . SER A 1 323 ? 27.214 118.916 28.261 1.00 20.34 341 SER A O 1
ATOM 4529 N N . GLU A 1 324 ? 26.454 120.895 27.534 1.00 21.47 342 GLU A N 1
ATOM 4530 C CA . GLU A 1 324 ? 27.080 121.619 28.622 1.00 22.35 342 GLU A CA 1
ATOM 4531 C C . GLU A 1 324 ? 26.549 121.161 29.969 1.00 20.87 342 GLU A C 1
ATOM 4532 O O . GLU A 1 324 ? 27.325 120.949 30.903 1.00 22.10 342 GLU A O 1
ATOM 4561 N N . ALA A 1 326 ? 25.189 118.296 30.706 1.00 16.95 344 ALA A N 1
ATOM 4562 C CA . ALA A 1 326 ? 25.596 116.925 31.004 1.00 18.31 344 ALA A CA 1
ATOM 4563 C C . ALA A 1 326 ? 27.001 116.906 31.596 1.00 17.71 344 ALA A C 1
ATOM 4564 O O . ALA A 1 326 ? 27.274 116.161 32.541 1.00 18.65 344 ALA A O 1
ATOM 4571 N N . GLN A 1 327 ? 27.884 117.752 31.076 1.00 19.10 345 GLN A N 1
ATOM 4572 C CA . GLN A 1 327 ? 29.220 117.848 31.628 1.00 20.52 345 GLN A CA 1
ATOM 4573 C C . GLN A 1 327 ? 29.188 118.362 33.070 1.00 20.52 345 GLN A C 1
ATOM 4574 O O . GLN A 1 327 ? 29.929 117.876 33.932 1.00 20.85 345 GLN A O 1
ATOM 4588 N N . LYS A 1 328 ? 28.298 119.309 33.346 1.00 20.27 346 LYS A N 1
ATOM 4589 C CA . LYS A 1 328 ? 28.156 119.819 34.699 1.00 20.44 346 LYS A CA 1
ATOM 4590 C C . LYS A 1 328 ? 27.620 118.743 35.656 1.00 18.86 346 LYS A C 1
ATOM 4591 O O . LYS A 1 328 ? 28.072 118.643 36.788 1.00 19.61 346 LYS A O 1
ATOM 4610 N N . VAL A 1 329 ? 26.626 117.973 35.217 1.00 17.26 347 VAL A N 1
ATOM 4611 C CA . VAL A 1 329 ? 26.158 116.831 36.011 1.00 16.54 347 VAL A CA 1
ATOM 4612 C C . VAL A 1 329 ? 27.326 115.864 36.276 1.00 17.77 347 VAL A C 1
ATOM 4613 O O . VAL A 1 329 ? 27.582 115.469 37.420 1.00 17.54 347 VAL A O 1
ATOM 4626 N N . TYR A 1 330 ? 28.037 115.488 35.218 1.00 17.93 348 TYR A N 1
ATOM 4627 C CA . TYR A 1 330 ? 29.191 114.592 35.344 1.00 17.53 348 TYR A CA 1
ATOM 4628 C C . TYR A 1 330 ? 30.213 115.127 36.335 1.00 18.91 348 TYR A C 1
ATOM 4629 O O . TYR A 1 330 ? 30.662 114.399 37.209 1.00 18.94 348 TYR A O 1
ATOM 4647 N N . ASP A 1 331 ? 30.561 116.405 36.222 1.00 20.22 349 ASP A N 1
ATOM 4648 C CA . ASP A 1 331 ? 31.601 116.967 37.093 1.00 21.93 349 ASP A CA 1
ATOM 4649 C C . ASP A 1 331 ? 31.157 116.929 38.545 1.00 21.40 349 ASP A C 1
ATOM 4650 O O . ASP A 1 331 ? 31.923 116.561 39.436 1.00 22.15 349 ASP A O 1
ATOM 4659 N N . THR A 1 332 ? 29.899 117.286 38.769 1.00 20.23 350 THR A N 1
ATOM 4660 C CA . THR A 1 332 ? 29.368 117.356 40.118 1.00 19.95 350 THR A CA 1
ATOM 4661 C C . THR A 1 332 ? 29.272 115.976 40.752 1.00 19.69 350 THR A C 1
ATOM 4662 O O . THR A 1 332 ? 29.622 115.800 41.921 1.00 19.40 350 THR A O 1
ATOM 4673 N N . LEU A 1 333 ? 28.816 115.001 39.962 1.00 18.46 351 LEU A N 1
ATOM 4674 C CA . LEU A 1 333 ? 28.690 113.619 40.409 1.00 16.59 351 LEU A CA 1
ATOM 4675 C C . LEU A 1 333 ? 30.040 113.009 40.732 1.00 17.67 351 LEU A C 1
ATOM 4676 O O . LEU A 1 333 ? 30.219 112.421 41.782 1.00 18.79 351 LEU A O 1
ATOM 4692 N N . VAL A 1 334 ? 30.996 113.177 39.832 1.00 18.70 352 VAL A N 1
ATOM 4693 C CA . VAL A 1 334 ? 32.304 112.570 40.032 1.00 19.96 352 VAL A CA 1
ATOM 4694 C C . VAL A 1 334 ? 33.020 113.223 41.212 1.00 21.40 352 VAL A C 1
ATOM 4695 O O . VAL A 1 334 ? 33.677 112.532 41.992 1.00 21.99 352 VAL A O 1
ATOM 4708 N N . THR A 1 335 ? 32.895 114.539 41.355 1.00 22.15 353 THR A N 1
ATOM 4709 C CA . THR A 1 335 ? 33.435 115.205 42.528 1.00 23.65 353 THR A CA 1
ATOM 4710 C C . THR A 1 335 ? 32.852 114.620 43.811 1.00 22.84 353 THR A C 1
ATOM 4711 O O . THR A 1 335 ? 33.589 114.314 44.743 1.00 23.90 353 THR A O 1
ATOM 4722 N N . TYR A 1 336 ? 31.537 114.420 43.843 1.00 21.10 354 TYR A N 1
ATOM 4723 C CA . TYR A 1 336 ? 30.867 113.851 45.010 1.00 20.42 354 TYR A CA 1
ATOM 4724 C C . TYR A 1 336 ? 31.363 112.434 45.348 1.00 21.06 354 TYR A C 1
ATOM 4725 O O . TYR A 1 336 ? 31.717 112.137 46.490 1.00 21.13 354 TYR A O 1
ATOM 4743 N N . LEU A 1 337 ? 31.383 111.578 44.344 1.00 19.30 355 LEU A N 1
ATOM 4744 C CA . LEU A 1 337 ? 31.811 110.193 44.527 1.00 19.17 355 LEU A CA 1
ATOM 4745 C C . LEU A 1 337 ? 33.255 110.112 45.000 1.00 21.96 355 LEU A C 1
ATOM 4746 O O . LEU A 1 337 ? 33.561 109.316 45.888 1.00 21.47 355 LEU A O 1
ATOM 4762 N N . LYS A 1 338 ? 34.141 110.921 44.425 1.00 22.32 356 LYS A N 1
ATOM 4763 C CA . LYS A 1 338 ? 35.533 110.892 44.837 1.00 24.34 356 LYS A CA 1
ATOM 4764 C C . LYS A 1 338 ? 35.646 111.386 46.267 1.00 25.31 356 LYS A C 1
ATOM 4765 O O . LYS A 1 338 ? 36.376 110.826 47.089 1.00 26.45 356 LYS A O 1
ATOM 4784 N N . ASP A 1 339 ? 34.907 112.441 46.568 1.00 25.09 357 ASP A N 1
ATOM 4785 C CA . ASP A 1 339 ? 34.959 113.032 47.884 1.00 26.25 357 ASP A CA 1
ATOM 4786 C C . ASP A 1 339 ? 34.475 112.072 48.971 1.00 25.66 357 ASP A C 1
ATOM 4787 O O . ASP A 1 339 ? 34.989 112.087 50.096 1.00 29.72 357 ASP A O 1
ATOM 4796 N N . LYS A 1 340 ? 33.494 111.236 48.632 1.00 23.80 358 LYS A N 1
ATOM 4797 C CA . LYS A 1 340 ? 32.938 110.280 49.593 1.00 23.44 358 LYS A CA 1
ATOM 4798 C C . LYS A 1 340 ? 33.710 108.962 49.641 1.00 23.84 358 LYS A C 1
ATOM 4799 O O . LYS A 1 340 ? 33.333 108.046 50.376 1.00 25.31 358 LYS A O 1
ATOM 4818 N N . GLY A 1 341 ? 34.776 108.860 48.854 1.00 24.52 359 GLY A N 1
ATOM 4819 C CA . GLY A 1 341 ? 35.578 107.642 48.828 1.00 25.10 359 GLY A CA 1
ATOM 4820 C C . GLY A 1 341 ? 34.921 106.498 48.075 1.00 23.49 359 GLY A C 1
ATOM 4821 O O . GLY A 1 341 ? 35.300 105.331 48.231 1.00 24.14 359 GLY A O 1
ATOM 4825 N N . LEU A 1 342 ? 33.934 106.827 47.252 1.00 21.92 360 LEU A N 1
ATOM 4826 C CA . LEU A 1 342 ? 33.190 105.837 46.505 1.00 20.46 360 LEU A CA 1
ATOM 4827 C C . LEU A 1 342 ? 33.829 105.513 45.161 1.00 20.48 360 LEU A C 1
ATOM 4828 O O . LEU A 1 342 ? 33.529 104.484 44.547 1.00 19.91 360 LEU A O 1
ATOM 4878 N N . ALA A 1 344 ? 37.678 105.891 42.781 1.00 25.48 362 ALA A N 1
ATOM 4879 C CA . ALA A 1 344 ? 39.114 106.119 42.826 1.00 27.86 362 ALA A CA 1
ATOM 4880 C C . ALA A 1 344 ? 39.394 107.585 42.604 1.00 32.24 362 ALA A C 1
ATOM 4881 O O . ALA A 1 344 ? 38.867 108.185 41.673 1.00 31.88 362 ALA A O 1
ATOM 4889 N N . GLU A 1 345 ? 40.232 108.153 43.465 1.00 32.93 363 GLU A N 1
ATOM 4890 C CA . GLU A 1 345 ? 40.464 109.590 43.475 1.00 41.04 363 GLU A CA 1
ATOM 4891 C C . GLU A 1 345 ? 41.320 110.017 42.287 1.00 43.17 363 GLU A C 1
ATOM 4892 O O . GLU A 1 345 ? 42.171 109.270 41.793 1.00 42.95 363 GLU A O 1
#